Protein AF-A0A535APX1-F1 (afdb_monomer)

Solvent-accessible surface area (backbone atoms only — not comparable to full-atom values): 16770 Å² total; per-residue (Å²): 134,54,73,68,57,50,55,51,52,32,57,77,68,77,46,51,70,65,57,52,52,52,51,51,51,50,52,53,50,52,51,51,53,50,46,65,68,46,70,75,70,78,80,54,72,65,58,45,52,52,48,46,70,76,42,52,74,79,37,40,45,58,36,26,39,23,37,24,44,33,33,35,44,24,57,80,79,82,55,96,87,60,25,71,32,66,68,48,20,51,52,51,47,53,52,50,57,60,49,51,76,84,45,60,62,39,63,48,10,47,74,67,26,75,43,82,35,13,85,62,30,7,48,72,48,73,41,35,58,66,54,41,53,74,72,65,52,54,66,69,56,52,53,45,64,74,29,90,87,47,46,72,73,39,63,55,69,80,42,76,57,98,82,30,38,35,33,44,31,32,69,40,78,39,85,57,67,44,72,56,47,71,87,35,90,62,42,55,57,53,46,46,50,51,54,48,50,54,53,40,53,51,52,51,51,51,52,50,53,53,51,58,71,73,47,85,84,73,64,60,66,61,52,47,36,69,76,34,69,90,65,70,63,96,67,80,83,69,92,78,78,95,72,84,86,80,84,74,82,77,78,88,73,92,72,84,89,80,87,82,90,84,82,87,85,85,90,87,83,87,87,80,81,87,82,88,133

Foldseek 3Di:
DDPVVVVVVCVVVVHDPVRVVVVVVVVVVLVVVLCVVLVPDDDDPVNLVVVCVVPQVVQWPAFKFWKFKAKAACPCPPDPQHHVHPVSQVVLLQVLVVVVVPDDQLVSLLVHGPDPCNVVSRGPTMDHLVRCVVVPPDPVVSCVCQDPVQDAQDKDRWDDDPRMTMIMHTNDGDRHTDRQDCPHPCSSVVSRVVVSVVVSVVVSVVVVVVCVVPDDDDPVLVVCCVVCVVPVDPDPPDPDDPDDDDDDPDPPDPDDDDDDDDDDDDDDDDDDDDDDD

pLDDT: mean 82.58, std 19.09, range [31.88, 97.19]

Nearest PDB structures (foldseek):
  6vj4-assembly1_A-2  TM=4.452E-01  e=1.108E-08  Bacillus anthracis
  1m5y-assembly1_A  TM=5.417E-01  e=1.202E-07  Escherichia coli
  2pv2-assembly1_B  TM=7.155E-01  e=2.950E-06  Escherichia coli
  1m5y-assembly1_D-2  TM=5.440E-01  e=4.490E-07  Escherichia coli
  6vj6-assembly1_A  TM=3.820E-01  e=5.319E-08  Bacillus cereus ATCC 14579

Sequence (277 aa):
MTEEEFQKQLKQQNQTEQSFREDSRKLLAIQKLQNKYTASVNISDREVEEYYAANKQQFVIGRGVELADIVVDPHDNGLQDDAKSEAEAKIKIDNIYQSLKTGDFAEIARAKSEDQSNVRGGDIGFATEDALKQNGFPQSLIDQLFGPSMQVGSYTQPVQFSGRWYIFKLKRKQLEAENRTLESSGVRQEITEALRSQRQQLLNGVLLEISLYEAKIVNNLASNMLNNPNNLGLRPASPGGASSPLASPAASTSATEAPSKVPSPKTSATPATSPKK

Mean predicted aligned error: 14.97 Å

Structure (mmCIF, N/CA/C/O backbone):
data_AF-A0A535APX1-F1
#
_entry.id   AF-A0A535APX1-F1
#
loop_
_atom_site.group_PDB
_atom_site.id
_atom_site.type_symbol
_atom_site.label_atom_id
_atom_site.label_alt_id
_atom_site.label_comp_id
_atom_site.label_asym_id
_atom_site.label_entity_id
_atom_site.label_seq_id
_atom_site.pdbx_PDB_ins_code
_atom_site.Cartn_x
_atom_site.Cartn_y
_atom_site.Cartn_z
_atom_site.occupancy
_atom_site.B_iso_or_equiv
_atom_site.auth_seq_id
_atom_site.auth_comp_id
_atom_site.auth_asym_id
_atom_site.auth_atom_id
_atom_site.pdbx_PDB_model_num
ATOM 1 N N . MET A 1 1 ? 5.599 22.995 11.187 1.00 63.91 1 MET A N 1
ATOM 2 C CA . MET A 1 1 ? 4.566 24.009 10.928 1.00 63.91 1 MET A CA 1
ATOM 3 C C . MET A 1 1 ? 4.845 25.161 11.867 1.00 63.91 1 MET A C 1
ATOM 5 O O . MET A 1 1 ? 4.964 24.927 13.067 1.00 63.91 1 MET A O 1
ATOM 9 N N . THR A 1 2 ? 5.087 26.346 11.327 1.00 89.69 2 THR A N 1
ATOM 10 C CA . THR A 1 2 ? 5.310 27.557 12.127 1.00 89.69 2 THR A CA 1
ATOM 11 C C . THR A 1 2 ? 3.969 28.140 12.588 1.00 89.69 2 THR A C 1
ATOM 13 O O . THR A 1 2 ? 2.919 27.805 12.039 1.00 89.69 2 THR A O 1
ATOM 16 N N . GLU A 1 3 ? 3.985 29.015 13.596 1.00 84.19 3 GLU A N 1
ATOM 17 C CA . GLU A 1 3 ? 2.773 29.711 14.067 1.00 84.19 3 GLU A CA 1
ATOM 18 C C . GLU A 1 3 ? 2.108 30.512 12.932 1.00 84.19 3 GLU A C 1
ATOM 20 O O . GLU A 1 3 ? 0.889 30.524 12.788 1.00 84.19 3 GLU A O 1
ATOM 25 N N . GLU A 1 4 ? 2.909 31.123 12.058 1.00 85.31 4 GLU A N 1
ATOM 26 C CA . GLU A 1 4 ? 2.415 31.882 10.906 1.00 85.31 4 GLU A CA 1
ATOM 27 C C . GLU A 1 4 ? 1.718 30.988 9.868 1.00 85.31 4 GLU A C 1
ATOM 29 O O . GLU A 1 4 ? 0.655 31.343 9.353 1.00 85.31 4 GLU A O 1
ATOM 34 N N . GLU A 1 5 ? 2.276 29.807 9.587 1.00 86.50 5 GLU A N 1
ATOM 35 C CA . GLU A 1 5 ? 1.651 28.805 8.715 1.00 86.50 5 GLU A CA 1
ATOM 36 C C . GLU A 1 5 ? 0.335 28.288 9.310 1.00 86.50 5 GLU A C 1
ATOM 38 O O . GLU A 1 5 ? -0.658 28.159 8.593 1.00 86.50 5 GLU A O 1
ATOM 43 N N . PHE A 1 6 ? 0.302 28.059 10.625 1.00 87.19 6 PHE A N 1
ATOM 44 C CA . PHE A 1 6 ? -0.888 27.614 11.347 1.00 87.19 6 PHE A CA 1
ATOM 45 C C . PHE A 1 6 ? -2.025 28.648 11.277 1.00 87.19 6 PHE A C 1
ATOM 47 O O . PHE A 1 6 ? -3.147 28.319 10.888 1.00 87.19 6 PHE A O 1
ATOM 54 N N . GLN A 1 7 ? -1.732 29.922 11.551 1.00 84.69 7 GLN A N 1
ATOM 55 C CA . GLN A 1 7 ? -2.718 31.007 11.472 1.00 84.69 7 GLN A CA 1
ATOM 56 C C . GLN A 1 7 ? -3.215 31.240 10.035 1.00 84.69 7 GLN A C 1
ATOM 58 O O . GLN A 1 7 ? -4.394 31.538 9.813 1.00 84.69 7 GLN A O 1
ATOM 63 N N . LYS A 1 8 ? -2.342 31.076 9.032 1.00 88.31 8 LYS A N 1
ATOM 64 C CA . LYS A 1 8 ? -2.726 31.141 7.614 1.00 88.31 8 LYS A CA 1
ATOM 65 C C . LYS A 1 8 ? -3.694 30.011 7.242 1.00 88.31 8 LYS A C 1
ATOM 67 O O . LYS A 1 8 ? -4.686 30.277 6.563 1.00 88.31 8 LYS A O 1
ATOM 72 N N . GLN A 1 9 ? -3.449 28.791 7.722 1.00 87.62 9 GLN A N 1
ATOM 73 C CA . GLN A 1 9 ? -4.316 27.630 7.498 1.00 87.62 9 GLN A CA 1
ATOM 74 C C . GLN A 1 9 ? -5.704 27.822 8.134 1.00 87.62 9 GLN A C 1
ATOM 76 O O . GLN A 1 9 ? -6.718 27.575 7.482 1.00 87.62 9 GLN A O 1
ATOM 81 N N . LEU A 1 10 ? -5.765 28.325 9.375 1.00 88.62 10 LEU A N 1
ATOM 82 C CA . LEU A 1 10 ? -7.028 28.613 10.070 1.00 88.62 10 LEU A CA 1
ATOM 83 C C . LEU A 1 10 ? -7.885 29.636 9.310 1.00 88.62 10 LEU A C 1
ATOM 85 O O . LEU A 1 10 ? -9.087 29.429 9.128 1.00 88.62 10 LEU A O 1
ATOM 89 N N . LYS A 1 11 ? -7.261 30.704 8.790 1.00 87.62 11 LYS A N 1
ATOM 90 C CA . LYS A 1 11 ? -7.947 31.705 7.955 1.00 87.62 11 LYS A CA 1
ATOM 91 C C . LYS A 1 11 ? -8.492 31.110 6.658 1.00 87.62 11 LYS A C 1
ATOM 93 O O . LYS A 1 11 ? -9.614 31.432 6.284 1.00 87.62 11 LYS A O 1
ATOM 98 N N . GLN A 1 12 ? -7.738 30.231 5.991 1.00 90.06 12 GLN A N 1
ATOM 99 C CA . GLN A 1 12 ? -8.211 29.538 4.783 1.00 90.06 12 GLN A CA 1
ATOM 100 C C . GLN A 1 12 ? -9.435 28.652 5.055 1.00 90.06 12 GLN A C 1
ATOM 102 O O . GLN A 1 12 ? -10.295 28.515 4.190 1.00 90.06 12 GLN A O 1
ATOM 107 N N . GLN A 1 13 ? -9.536 28.087 6.260 1.00 87.62 13 GLN A N 1
ATOM 108 C CA . GLN A 1 13 ? -10.660 27.248 6.685 1.00 87.62 13 GLN A CA 1
ATOM 109 C C . GLN A 1 13 ? -11.807 28.041 7.335 1.00 87.62 13 GLN A C 1
ATOM 111 O O . GLN A 1 13 ? -12.774 27.441 7.794 1.00 87.62 13 GLN A O 1
ATOM 116 N N . ASN A 1 14 ? -11.731 29.381 7.364 1.00 90.62 14 ASN A N 1
ATOM 117 C CA . ASN A 1 14 ? -12.688 30.260 8.047 1.00 90.62 14 ASN A CA 1
ATOM 118 C C . ASN A 1 14 ? -12.921 29.883 9.527 1.00 90.62 14 ASN A C 1
ATOM 120 O O . ASN A 1 14 ? -14.016 30.077 10.057 1.00 90.62 14 ASN A O 1
ATOM 124 N N . GLN A 1 15 ? -11.899 29.347 10.203 1.00 90.50 15 GLN A N 1
ATOM 125 C CA . GLN A 1 15 ? -11.982 28.882 11.588 1.00 90.50 15 GLN A CA 1
ATOM 126 C C . GLN A 1 15 ? -11.182 29.805 12.515 1.00 90.50 15 GLN A C 1
ATOM 128 O O . GLN A 1 15 ? -10.099 30.277 12.171 1.00 90.50 15 GLN A O 1
ATOM 133 N N . THR A 1 16 ? -11.705 30.069 13.715 1.00 91.56 16 THR A N 1
ATOM 134 C CA . THR A 1 16 ? -10.955 30.787 14.755 1.00 91.56 16 THR A CA 1
ATOM 135 C C . THR A 1 16 ? -10.076 29.820 15.540 1.00 91.56 16 THR A C 1
ATOM 137 O O . THR A 1 16 ? -10.424 28.652 15.717 1.00 91.56 16 THR A O 1
ATOM 140 N N . GLU A 1 17 ? -8.962 30.310 16.087 1.00 89.81 17 GLU A N 1
ATOM 141 C CA . GLU A 1 17 ? -8.096 29.500 16.953 1.00 89.81 17 GLU A CA 1
ATOM 142 C C . GLU A 1 17 ? -8.863 28.932 18.159 1.00 89.81 17 GLU A C 1
ATOM 144 O O . GLU A 1 17 ? -8.671 27.779 18.542 1.00 89.81 17 GLU A O 1
ATOM 149 N N . GLN A 1 18 ? -9.783 29.713 18.732 1.00 90.62 18 GLN A N 1
ATOM 150 C CA . GLN A 1 18 ? -10.627 29.254 19.831 1.00 90.62 18 GLN A CA 1
ATOM 151 C C . GLN A 1 18 ? -11.521 28.078 19.411 1.00 90.62 18 GLN A C 1
ATOM 153 O O . GLN A 1 18 ? -11.518 27.057 20.098 1.00 90.62 18 GLN A O 1
ATOM 158 N N . SER A 1 19 ? -12.234 28.187 18.281 1.00 88.44 19 SER A N 1
ATOM 159 C CA . SER A 1 19 ? -13.058 27.087 17.757 1.00 88.44 19 SER A CA 1
ATOM 160 C C . SER A 1 19 ? -12.203 25.852 17.497 1.00 88.44 19 SER A C 1
ATOM 162 O O . SER A 1 19 ? -12.564 24.759 17.918 1.00 88.44 19 SER A O 1
ATOM 164 N N . PHE A 1 20 ? -11.028 26.027 16.889 1.00 90.81 20 PHE A N 1
ATOM 165 C CA . PHE A 1 20 ? -10.095 24.932 16.637 1.00 90.81 20 PHE A CA 1
ATOM 166 C C . PHE A 1 20 ? -9.641 24.235 17.925 1.00 90.81 20 PHE A C 1
ATOM 168 O O . PHE A 1 20 ? -9.626 23.004 18.000 1.00 90.81 20 PHE A O 1
ATOM 175 N N . ARG A 1 21 ? -9.299 24.999 18.972 1.00 91.69 21 ARG A N 1
ATOM 176 C CA . ARG A 1 21 ? -8.922 24.450 20.284 1.00 91.69 21 ARG A CA 1
ATOM 177 C C . ARG A 1 21 ? -10.081 23.704 20.941 1.00 91.69 21 ARG A C 1
ATOM 179 O O . ARG A 1 21 ? -9.859 22.663 21.560 1.00 91.69 21 ARG A O 1
ATOM 186 N N . GLU A 1 22 ? -11.299 24.224 20.836 1.00 94.06 22 GLU A N 1
ATOM 187 C CA . GLU A 1 22 ? -12.497 23.569 21.365 1.00 94.06 22 GLU A CA 1
ATOM 188 C C . GLU A 1 22 ? -12.799 22.258 20.634 1.00 94.06 22 GLU A C 1
ATOM 190 O O . GLU A 1 22 ? -13.029 21.239 21.289 1.00 94.06 22 GLU A O 1
ATOM 195 N N . ASP A 1 23 ? -12.724 22.248 19.305 1.00 91.69 23 ASP A N 1
ATOM 196 C CA . ASP A 1 23 ? -12.938 21.049 18.493 1.00 91.69 23 ASP A CA 1
ATOM 197 C C . ASP A 1 23 ? -11.841 20.008 18.739 1.00 91.69 23 ASP A C 1
ATOM 199 O O . ASP A 1 23 ? -12.139 18.839 18.984 1.00 91.69 23 ASP A O 1
ATOM 203 N N . SER A 1 24 ? -10.581 20.440 18.830 1.00 93.50 24 SER A N 1
ATOM 204 C CA . SER A 1 24 ? -9.455 19.580 19.217 1.00 93.50 24 SER A CA 1
ATOM 205 C C . SER A 1 24 ? -9.658 18.966 20.602 1.00 93.50 24 SER A C 1
ATOM 207 O O . SER A 1 24 ? -9.431 17.772 20.800 1.00 93.50 24 SER A O 1
ATOM 209 N N . ARG A 1 25 ? -10.135 19.752 21.579 1.00 96.31 25 ARG A N 1
ATOM 210 C CA . ARG A 1 25 ? -10.442 19.251 22.926 1.00 96.31 25 ARG A CA 1
ATOM 211 C C . ARG A 1 25 ? -11.536 18.183 22.882 1.00 96.31 25 ARG A C 1
ATOM 213 O O . ARG A 1 25 ? -11.389 17.162 23.552 1.00 96.31 25 ARG A O 1
ATOM 220 N N . LYS A 1 26 ? -12.606 18.398 22.108 1.00 94.38 26 LYS A N 1
ATOM 221 C CA . LYS A 1 26 ? -13.691 17.416 21.935 1.00 94.38 26 LYS A CA 1
ATOM 222 C C . LYS A 1 26 ? -13.176 16.134 21.286 1.00 94.38 26 LYS A C 1
ATOM 224 O O . LYS A 1 26 ? -13.435 15.059 21.817 1.00 94.38 26 LYS A O 1
ATOM 229 N N . LEU A 1 27 ? -12.403 16.241 20.205 1.00 93.94 27 LEU A N 1
ATOM 230 C CA . LEU A 1 27 ? -11.812 15.090 19.516 1.00 93.94 27 LEU A CA 1
ATOM 231 C C . LEU A 1 27 ? -10.930 14.262 20.455 1.00 93.94 27 LEU A C 1
ATOM 233 O O . LEU A 1 27 ? -11.104 13.050 20.548 1.00 93.94 27 LEU A O 1
ATOM 237 N N . LEU A 1 28 ? -10.053 14.910 21.227 1.00 96.06 28 LEU A N 1
ATOM 238 C CA . LEU A 1 28 ? -9.211 14.225 22.211 1.00 96.06 28 LEU A CA 1
ATOM 239 C C . LEU A 1 28 ? -10.028 13.584 23.339 1.00 96.06 28 LEU A C 1
ATOM 241 O O . LEU A 1 28 ? -9.669 12.510 23.820 1.00 96.06 28 LEU A O 1
ATOM 245 N N . ALA A 1 29 ? -11.118 14.218 23.781 1.00 94.50 29 ALA A N 1
ATOM 246 C CA . ALA A 1 29 ? -12.008 13.645 24.788 1.00 94.50 29 ALA A CA 1
ATOM 247 C C . ALA A 1 29 ? -12.732 12.396 24.259 1.00 94.50 29 ALA A C 1
ATOM 249 O O . ALA A 1 29 ? -12.756 11.377 24.950 1.00 94.50 29 ALA A O 1
ATOM 250 N N . ILE A 1 30 ? -13.248 12.448 23.026 1.00 92.56 30 ILE A N 1
ATOM 251 C CA . ILE A 1 30 ? -13.869 11.305 22.341 1.00 92.56 30 ILE A CA 1
ATOM 252 C C . ILE A 1 30 ? -12.849 10.178 22.177 1.00 92.56 30 ILE A C 1
ATOM 254 O O . ILE A 1 30 ? -13.127 9.047 22.563 1.00 92.56 30 ILE A O 1
ATOM 258 N N . GLN A 1 31 ? -11.646 10.486 21.692 1.00 93.06 31 GLN A N 1
ATOM 259 C CA . GLN A 1 31 ? -10.578 9.502 21.527 1.00 93.06 31 GLN A CA 1
ATOM 260 C C . GLN A 1 31 ? -10.205 8.849 22.864 1.00 93.06 31 GLN A C 1
ATOM 262 O O . GLN A 1 31 ? -10.091 7.629 22.946 1.00 93.06 31 GLN A O 1
ATOM 267 N N . LYS A 1 32 ? -10.056 9.633 23.941 1.00 94.38 32 LYS A N 1
ATOM 268 C CA . LYS A 1 32 ? -9.797 9.091 25.285 1.00 94.38 32 LYS A CA 1
ATOM 269 C C . LYS A 1 32 ? -10.931 8.191 25.770 1.00 94.38 32 LYS A C 1
ATOM 271 O O . LYS A 1 32 ? -10.656 7.165 26.388 1.00 94.38 32 LYS A O 1
ATOM 276 N N . LEU A 1 33 ? -12.182 8.561 25.500 1.00 92.19 33 LEU A N 1
ATOM 277 C CA . LEU A 1 33 ? -13.347 7.759 25.863 1.00 92.19 33 LEU A CA 1
ATOM 278 C C . LEU A 1 33 ? -13.378 6.437 25.089 1.00 92.19 33 LEU A C 1
ATOM 280 O O . LEU A 1 33 ? -13.538 5.389 25.703 1.00 92.19 33 LEU A O 1
ATOM 284 N N . GLN A 1 34 ? -13.165 6.470 23.774 1.00 91.62 34 GLN A N 1
ATOM 285 C CA . GLN A 1 34 ? -13.064 5.268 22.942 1.00 91.62 34 GLN A CA 1
ATOM 286 C C . GLN A 1 34 ? -11.931 4.364 23.436 1.00 91.62 34 GLN A C 1
ATOM 288 O O . GLN A 1 34 ? -12.166 3.197 23.741 1.00 91.62 34 GLN A O 1
ATOM 293 N N . ASN A 1 35 ? -10.735 4.927 23.644 1.00 92.06 35 ASN A N 1
ATOM 294 C CA . ASN A 1 35 ? -9.573 4.209 24.172 1.00 92.06 35 ASN A CA 1
ATOM 295 C C . ASN A 1 35 ? -9.848 3.551 25.528 1.00 92.06 35 ASN A C 1
ATOM 297 O O . ASN A 1 35 ? -9.381 2.444 25.778 1.00 92.06 35 ASN A O 1
ATOM 301 N N . LYS A 1 36 ? -10.627 4.196 26.406 1.00 92.38 36 LYS A N 1
ATOM 302 C CA . LYS A 1 36 ? -11.013 3.623 27.703 1.00 92.38 36 LYS A CA 1
ATOM 303 C C . LYS A 1 36 ? -11.764 2.297 27.544 1.00 92.38 36 LYS A C 1
ATOM 305 O O . LYS A 1 36 ? -11.537 1.389 28.337 1.00 92.38 36 LYS A O 1
ATOM 310 N N . TYR A 1 37 ? -12.644 2.185 26.549 1.00 87.44 37 TYR A N 1
ATOM 311 C CA . TYR A 1 37 ? -13.429 0.969 26.310 1.00 87.44 37 TYR A CA 1
ATOM 312 C C . TYR A 1 37 ? -12.711 -0.048 25.420 1.00 87.44 37 TYR A C 1
ATOM 314 O O . TYR A 1 37 ? -12.958 -1.243 25.542 1.00 87.44 37 TYR A O 1
ATOM 322 N N . THR A 1 38 ? -11.807 0.397 24.548 1.00 89.56 38 THR A N 1
ATOM 323 C CA . THR A 1 38 ? -11.061 -0.492 23.649 1.00 89.56 38 THR A CA 1
ATOM 324 C C . THR A 1 38 ? -9.769 -1.042 24.250 1.00 89.56 38 THR A C 1
ATOM 326 O O . THR A 1 38 ? -9.266 -2.055 23.765 1.00 89.56 38 THR A O 1
ATOM 329 N N . ALA A 1 39 ? -9.236 -0.435 25.316 1.00 88.56 39 ALA A N 1
ATOM 330 C CA . ALA A 1 39 ? -7.998 -0.875 25.968 1.00 88.56 39 ALA A CA 1
ATOM 331 C C . ALA A 1 39 ? -8.085 -2.280 26.588 1.00 88.56 39 ALA A C 1
ATOM 333 O O . ALA A 1 39 ? -7.065 -2.944 26.735 1.00 88.56 39 ALA A O 1
ATOM 334 N N . SER A 1 40 ? -9.285 -2.746 26.944 1.00 84.06 40 SER A N 1
ATOM 335 C CA . SER A 1 40 ? -9.515 -4.081 27.512 1.00 84.06 40 SER A CA 1
ATOM 336 C C . SER A 1 40 ? -9.754 -5.168 26.458 1.00 84.06 40 SER A C 1
ATOM 338 O O . SER A 1 40 ? -10.033 -6.315 26.813 1.00 84.06 40 SER A O 1
ATOM 340 N N . VAL A 1 41 ? -9.660 -4.834 25.165 1.00 89.75 41 VAL A N 1
ATOM 341 C CA . VAL A 1 41 ? -9.831 -5.806 24.084 1.00 89.75 41 VAL A CA 1
ATOM 342 C C . VAL A 1 41 ? -8.649 -6.772 24.066 1.00 89.75 41 VAL A C 1
ATOM 344 O O . VAL A 1 41 ? -7.569 -6.466 23.559 1.00 89.75 41 VAL A O 1
ATOM 347 N N . ASN A 1 42 ? -8.900 -7.973 24.576 1.00 90.94 42 ASN A N 1
ATOM 348 C CA . ASN A 1 42 ? -8.004 -9.114 24.474 1.00 90.94 42 ASN A CA 1
ATOM 349 C C . ASN A 1 42 ? -8.505 -10.050 23.372 1.00 90.94 42 ASN A C 1
ATOM 351 O O . ASN A 1 42 ? -9.713 -10.263 23.245 1.00 90.94 42 ASN A O 1
ATOM 355 N N . ILE A 1 43 ? -7.576 -10.578 22.578 1.00 95.31 43 ILE A N 1
ATOM 356 C CA . ILE A 1 43 ? -7.831 -11.609 21.571 1.00 95.31 43 ILE A CA 1
ATOM 357 C C . ILE A 1 43 ? -7.109 -12.864 22.046 1.00 95.31 43 ILE A C 1
ATOM 359 O O . ILE A 1 43 ? -5.927 -12.799 22.382 1.00 95.31 43 ILE A O 1
ATOM 363 N N . SER A 1 44 ? -7.828 -13.976 22.131 1.00 95.75 44 SER A N 1
ATOM 364 C CA . SER A 1 44 ? -7.262 -15.265 22.523 1.00 95.75 44 SER A CA 1
ATOM 365 C C . SER A 1 44 ? -6.635 -15.994 21.334 1.00 95.75 44 SER A C 1
ATOM 367 O O . SER A 1 44 ? -7.069 -15.831 20.194 1.00 95.75 44 SER A O 1
ATOM 369 N N . ASP A 1 45 ? -5.663 -16.869 21.604 1.00 94.31 45 ASP A N 1
ATOM 370 C CA . ASP A 1 45 ? -5.048 -17.710 20.564 1.00 94.31 45 ASP A CA 1
ATOM 371 C C . ASP A 1 45 ? -6.078 -18.591 19.847 1.00 94.31 45 ASP A C 1
ATOM 373 O O . ASP A 1 45 ? -6.000 -18.796 18.638 1.00 94.31 45 ASP A O 1
ATOM 377 N N . ARG A 1 46 ? -7.097 -19.050 20.581 1.00 96.38 46 ARG A N 1
ATOM 378 C CA . ARG A 1 46 ? -8.199 -19.832 20.022 1.00 96.38 46 ARG A CA 1
ATOM 379 C C . ARG A 1 46 ? -8.992 -19.049 18.974 1.00 96.38 46 ARG A C 1
ATOM 381 O O . ARG A 1 46 ? -9.303 -19.599 17.925 1.00 96.38 46 ARG A O 1
ATOM 388 N N . GLU A 1 47 ? -9.312 -17.782 19.239 1.00 95.88 47 GLU A N 1
ATOM 389 C CA . GLU A 1 47 ? -10.014 -16.928 18.266 1.00 95.88 47 GLU A CA 1
ATOM 390 C C . GLU A 1 47 ? -9.174 -16.734 16.995 1.00 95.88 47 GLU A C 1
ATOM 392 O O . GLU A 1 47 ? -9.708 -16.742 15.887 1.00 95.88 47 GLU A O 1
ATOM 397 N N . VAL A 1 48 ? -7.854 -16.601 17.146 1.00 96.25 48 VAL A N 1
ATOM 398 C CA . VAL A 1 48 ? -6.918 -16.478 16.022 1.00 96.25 48 VAL A CA 1
ATOM 399 C C . VAL A 1 48 ? -6.905 -17.757 15.173 1.00 96.25 48 VAL A C 1
ATOM 401 O O . VAL A 1 48 ? -6.976 -17.686 13.945 1.00 96.25 48 VAL A O 1
ATOM 404 N N . GLU A 1 49 ? -6.858 -18.926 15.814 1.00 95.88 49 GLU A N 1
ATOM 405 C CA . GLU A 1 49 ? -6.906 -20.232 15.146 1.00 95.88 49 GLU A CA 1
ATOM 406 C C . GLU A 1 49 ? -8.232 -20.467 14.413 1.00 95.88 49 GLU A C 1
ATOM 408 O O . GLU A 1 49 ? -8.230 -20.882 13.252 1.00 95.88 49 GLU A O 1
ATOM 413 N N . GLU A 1 50 ? -9.360 -20.161 15.059 1.00 96.25 50 GLU A N 1
ATOM 414 C CA . GLU A 1 50 ? -10.696 -20.265 14.465 1.00 96.25 50 GLU A CA 1
ATOM 415 C C . GLU A 1 50 ? -10.844 -19.319 13.263 1.00 96.25 50 GLU A C 1
ATOM 417 O O . GLU A 1 50 ? -11.330 -19.735 12.206 1.00 96.25 50 GLU A O 1
ATOM 422 N N . TYR A 1 51 ? -10.353 -18.079 13.376 1.00 95.75 51 TYR A N 1
ATOM 423 C CA . TYR A 1 51 ? -10.350 -17.123 12.270 1.00 95.75 51 TYR A CA 1
ATOM 424 C C . TYR A 1 51 ? -9.522 -17.631 11.087 1.00 95.75 51 TYR A C 1
ATOM 426 O O . TYR A 1 51 ? -10.004 -17.624 9.953 1.00 95.75 51 TYR A O 1
ATOM 434 N N . TYR A 1 52 ? -8.299 -18.111 11.331 1.00 94.56 52 TYR A N 1
ATOM 435 C CA . TYR A 1 52 ? -7.456 -18.676 10.278 1.00 94.56 52 TYR A CA 1
ATOM 436 C C . TYR A 1 52 ? -8.128 -19.879 9.606 1.00 94.56 52 TYR A C 1
ATOM 438 O O . TYR A 1 52 ? -8.177 -19.966 8.378 1.00 94.56 52 TYR A O 1
ATOM 446 N N . ALA A 1 53 ? -8.688 -20.796 10.400 1.00 94.38 53 ALA A N 1
ATOM 447 C CA . ALA A 1 53 ? -9.341 -21.998 9.897 1.00 94.38 53 ALA A CA 1
ATOM 448 C C . ALA A 1 53 ? -10.560 -21.683 9.016 1.00 94.38 53 ALA A C 1
ATOM 450 O O . ALA A 1 53 ? -10.746 -22.345 7.992 1.00 94.38 53 ALA A O 1
ATOM 451 N N . ALA A 1 54 ? -11.347 -20.669 9.385 1.00 95.56 54 ALA A N 1
ATOM 452 C CA . ALA A 1 54 ? -12.503 -20.212 8.619 1.00 95.56 54 ALA A CA 1
ATOM 453 C C . ALA A 1 54 ? -12.121 -19.426 7.350 1.00 95.56 54 ALA A C 1
ATOM 455 O O . ALA A 1 54 ? -12.881 -19.425 6.385 1.00 95.56 54 ALA A O 1
ATOM 456 N N . ASN A 1 55 ? -10.941 -18.795 7.322 1.00 93.44 55 ASN A N 1
ATOM 457 C CA . ASN A 1 55 ? -10.537 -17.855 6.271 1.00 93.44 55 ASN A CA 1
ATOM 458 C C . ASN A 1 55 ? -9.263 -18.272 5.516 1.00 93.44 55 ASN A C 1
ATOM 460 O O . ASN A 1 55 ? -8.575 -17.423 4.957 1.00 93.44 55 ASN A O 1
ATOM 464 N N . LYS A 1 56 ? -8.941 -19.572 5.444 1.00 88.69 56 LYS A N 1
ATOM 465 C CA . LYS A 1 56 ? -7.688 -20.079 4.835 1.00 88.69 56 LYS A CA 1
ATOM 466 C C . LYS A 1 56 ? -7.376 -19.507 3.451 1.00 88.69 56 LYS A C 1
ATOM 468 O O . LYS A 1 56 ? -6.216 -19.265 3.147 1.00 88.69 56 LYS A O 1
ATOM 473 N N . GLN A 1 57 ? -8.402 -19.276 2.631 1.00 86.12 57 GLN A N 1
ATOM 474 C CA . GLN A 1 57 ? -8.248 -18.725 1.281 1.00 86.12 57 GLN A CA 1
ATOM 475 C C . GLN A 1 57 ? -7.657 -17.306 1.274 1.00 86.12 57 GLN A C 1
ATOM 477 O O . GLN A 1 57 ? -6.938 -16.963 0.344 1.00 86.12 57 GLN A O 1
ATOM 482 N N . GLN A 1 58 ? -7.898 -16.504 2.318 1.00 85.81 58 GLN A N 1
ATOM 483 C CA . GLN A 1 58 ? -7.330 -15.155 2.454 1.00 85.81 58 GLN A CA 1
ATOM 484 C C . GLN A 1 58 ? -5.821 -15.182 2.729 1.00 85.81 58 GLN A C 1
ATOM 486 O O . GLN A 1 58 ? -5.125 -14.208 2.464 1.00 85.81 58 GLN A O 1
ATOM 491 N N . PHE A 1 59 ? -5.307 -16.306 3.233 1.00 87.12 59 PHE A N 1
ATOM 492 C CA . PHE A 1 59 ? -3.891 -16.496 3.548 1.00 87.12 59 PHE A CA 1
ATOM 493 C C . PHE A 1 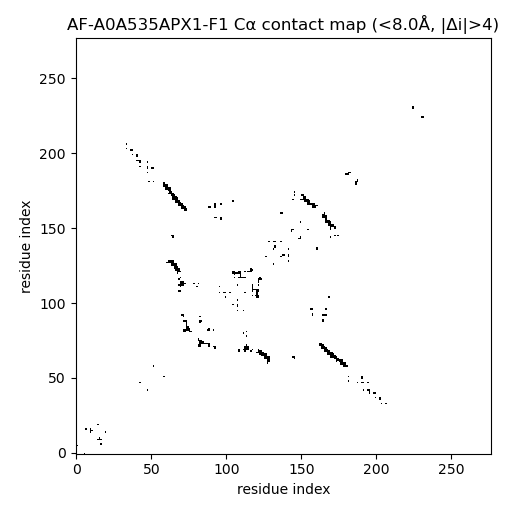59 ? -3.122 -17.199 2.428 1.00 87.12 59 PHE A C 1
ATOM 495 O O . PHE A 1 59 ? -1.967 -17.582 2.607 1.00 87.12 59 PHE A O 1
ATOM 502 N N . VAL A 1 60 ? -3.744 -17.364 1.262 1.00 85.19 60 VAL A N 1
ATOM 503 C CA . VAL A 1 60 ? -3.075 -17.861 0.065 1.00 85.19 60 VAL A CA 1
ATOM 504 C C . VAL A 1 60 ? -2.484 -16.669 -0.672 1.00 85.19 60 VAL A C 1
ATOM 506 O O . VAL A 1 60 ? -3.211 -15.851 -1.235 1.00 85.19 60 VAL A O 1
ATOM 509 N N . ILE A 1 61 ? -1.155 -16.567 -0.695 1.00 80.06 61 ILE A N 1
ATOM 510 C CA . ILE A 1 61 ? -0.490 -15.639 -1.607 1.00 80.06 61 ILE A CA 1
ATOM 511 C C . ILE A 1 61 ? -0.610 -16.258 -2.995 1.00 80.06 61 ILE A C 1
ATOM 513 O O . ILE A 1 61 ? 0.061 -17.242 -3.307 1.00 80.06 61 ILE A O 1
ATOM 517 N N . GLY A 1 62 ? -1.506 -15.705 -3.809 1.00 83.12 62 GLY A N 1
ATOM 518 C CA . GLY A 1 62 ? -1.680 -16.131 -5.191 1.00 83.12 62 GLY A CA 1
ATOM 519 C C . GLY A 1 62 ? -0.412 -15.935 -6.024 1.00 83.12 62 GLY A C 1
ATOM 520 O O . GLY A 1 62 ? 0.509 -15.209 -5.645 1.00 83.12 62 GLY A O 1
ATOM 521 N N . ARG A 1 63 ? -0.391 -16.560 -7.204 1.00 89.81 63 ARG A N 1
ATOM 522 C CA . ARG A 1 63 ? 0.630 -16.311 -8.227 1.00 89.81 63 ARG A CA 1
ATOM 523 C C . ARG A 1 63 ? 0.768 -14.803 -8.460 1.00 89.81 63 ARG A C 1
ATOM 525 O O . ARG A 1 63 ? -0.224 -14.111 -8.701 1.00 89.81 63 ARG A O 1
ATOM 532 N N . GLY A 1 64 ? 1.990 -14.293 -8.381 1.00 92.50 64 GLY A N 1
ATOM 533 C CA . GLY A 1 64 ? 2.248 -12.858 -8.414 1.00 92.50 64 GLY A CA 1
ATOM 534 C C . GLY A 1 64 ? 3.715 -12.499 -8.594 1.00 92.50 64 GLY A C 1
ATOM 535 O O . GLY A 1 64 ? 4.600 -13.358 -8.659 1.00 92.50 64 GLY A O 1
ATOM 536 N N . VAL A 1 65 ? 3.970 -11.203 -8.696 1.00 94.31 65 VAL A N 1
ATOM 537 C CA . VAL A 1 65 ? 5.301 -10.630 -8.892 1.00 94.31 65 VAL A CA 1
ATOM 538 C C . VAL A 1 65 ? 5.471 -9.402 -8.013 1.00 94.31 65 VAL A C 1
ATOM 540 O O . VAL A 1 65 ? 4.536 -8.637 -7.809 1.00 94.31 65 VAL A O 1
ATOM 543 N N . GLU A 1 66 ? 6.678 -9.214 -7.493 1.00 95.19 66 GLU A N 1
ATOM 544 C CA . GLU A 1 66 ? 7.093 -7.958 -6.876 1.00 95.19 66 GLU A CA 1
ATOM 545 C C . GLU A 1 66 ? 7.865 -7.151 -7.909 1.00 95.19 66 GLU A C 1
ATOM 547 O O . GLU A 1 66 ? 8.816 -7.665 -8.512 1.00 95.19 66 GLU A O 1
ATOM 552 N N . LEU A 1 67 ? 7.443 -5.912 -8.129 1.00 96.19 67 LEU A N 1
ATOM 553 C CA . LEU A 1 67 ? 7.932 -5.078 -9.216 1.00 96.19 67 LEU A CA 1
ATOM 554 C C . LEU A 1 67 ? 8.476 -3.752 -8.691 1.00 96.19 67 LEU A C 1
ATOM 556 O O . LEU A 1 67 ? 8.044 -3.234 -7.663 1.00 96.19 67 LEU A O 1
ATOM 560 N N . ALA A 1 68 ? 9.410 -3.192 -9.447 1.00 97.19 68 ALA A N 1
ATOM 561 C CA . ALA A 1 68 ? 9.708 -1.771 -9.412 1.00 97.19 68 ALA A CA 1
ATOM 562 C C . ALA A 1 68 ? 9.479 -1.171 -10.799 1.00 97.19 68 ALA A C 1
ATOM 564 O O . ALA A 1 68 ? 9.654 -1.873 -11.796 1.00 97.19 68 ALA A O 1
ATOM 565 N N . ASP A 1 69 ? 9.112 0.100 -10.878 1.00 96.62 69 ASP A N 1
ATOM 566 C CA . ASP A 1 69 ? 8.835 0.797 -12.122 1.00 96.62 69 ASP A CA 1
ATOM 567 C C . ASP A 1 69 ? 9.667 2.071 -12.306 1.00 96.62 69 ASP A C 1
ATOM 569 O O . ASP A 1 69 ? 10.189 2.686 -11.374 1.00 96.62 69 ASP A O 1
ATOM 573 N N . ILE A 1 70 ? 9.831 2.433 -13.573 1.00 96.81 70 ILE A N 1
ATOM 574 C CA . ILE A 1 70 ? 10.231 3.766 -13.999 1.00 96.81 70 ILE A CA 1
ATOM 575 C C . ILE A 1 70 ? 9.183 4.222 -14.992 1.00 96.81 70 ILE A C 1
ATOM 577 O O . ILE A 1 70 ? 8.926 3.520 -15.974 1.00 96.81 70 ILE A O 1
ATOM 581 N N . VAL A 1 71 ? 8.601 5.385 -14.727 1.00 95.62 71 VAL A N 1
ATOM 582 C CA . VAL A 1 71 ? 7.502 5.922 -15.520 1.00 95.62 71 VAL A CA 1
ATOM 583 C C . VAL A 1 71 ? 7.897 7.259 -16.119 1.00 95.62 71 VAL A C 1
ATOM 585 O O . VAL A 1 71 ? 8.530 8.077 -15.452 1.00 95.62 71 VAL A O 1
ATOM 588 N N . VAL A 1 72 ? 7.510 7.464 -17.373 1.00 95.31 72 VAL A N 1
ATOM 589 C CA . VAL A 1 72 ? 7.579 8.750 -18.068 1.00 95.31 72 VAL A CA 1
ATOM 590 C C . VAL A 1 72 ? 6.194 9.054 -18.631 1.00 95.31 72 VAL A C 1
ATOM 592 O O . VAL A 1 72 ? 5.613 8.248 -19.364 1.00 95.31 72 VAL A O 1
ATOM 595 N N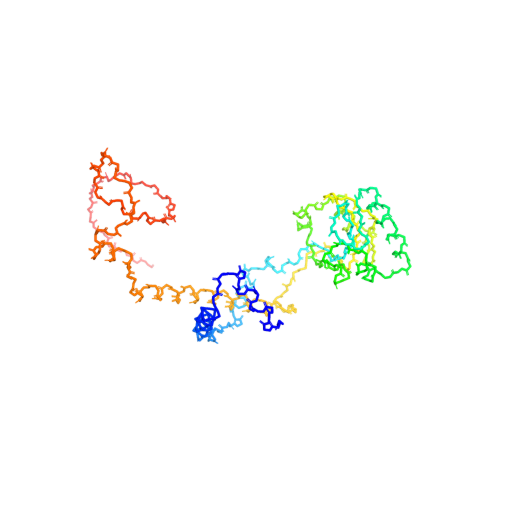 . ASP A 1 73 ? 5.655 10.201 -18.253 1.00 92.44 73 ASP A N 1
ATOM 596 C CA . ASP A 1 73 ? 4.382 10.747 -18.684 1.00 92.44 73 ASP A CA 1
ATOM 597 C C . ASP A 1 73 ? 4.606 11.698 -19.871 1.00 92.44 73 ASP A C 1
ATOM 599 O O . ASP A 1 73 ? 5.549 12.479 -19.860 1.00 92.44 73 ASP A O 1
ATOM 603 N N . PRO A 1 74 ? 3.798 11.637 -20.939 1.00 89.25 74 PRO A N 1
ATOM 604 C CA . PRO A 1 74 ? 3.893 12.606 -22.027 1.00 89.25 74 PRO A CA 1
ATOM 605 C C . PRO A 1 74 ? 3.228 13.960 -21.730 1.00 89.25 74 PRO A C 1
ATOM 607 O O . PRO A 1 74 ? 3.275 14.838 -22.595 1.00 89.25 74 PRO A O 1
ATOM 610 N N . HIS A 1 75 ? 2.557 14.123 -20.586 1.00 88.50 75 HIS A N 1
ATOM 611 C CA . HIS A 1 75 ? 1.914 15.377 -20.192 1.00 88.50 75 HIS A CA 1
ATOM 612 C C . HIS A 1 75 ? 2.821 16.227 -19.304 1.00 88.50 75 HIS A C 1
ATOM 614 O O . HIS A 1 75 ? 3.477 15.695 -18.418 1.00 88.50 75 HIS A O 1
ATOM 620 N N . ASP A 1 76 ? 2.725 17.555 -19.461 1.00 83.94 76 ASP A N 1
ATOM 621 C CA . ASP A 1 76 ? 3.433 18.503 -18.595 1.00 83.94 76 ASP A CA 1
ATOM 622 C C . ASP A 1 76 ? 2.911 18.417 -17.144 1.00 83.94 76 ASP A C 1
ATOM 624 O O . ASP A 1 76 ? 1.836 18.927 -16.811 1.00 83.94 76 ASP A O 1
ATOM 628 N N . ASN A 1 77 ? 3.667 17.736 -16.290 1.00 79.81 77 ASN A N 1
ATOM 629 C CA . ASN A 1 77 ? 3.438 17.549 -14.862 1.00 79.81 77 ASN A CA 1
ATOM 630 C C . ASN A 1 77 ? 4.187 18.593 -14.006 1.00 79.81 77 ASN A C 1
ATOM 632 O O . ASN A 1 77 ? 4.089 18.570 -12.775 1.00 79.81 77 ASN A O 1
ATOM 636 N N . GLY A 1 78 ? 4.908 19.527 -14.638 1.00 78.81 78 GLY A N 1
ATOM 637 C CA . GLY A 1 78 ? 5.650 20.591 -13.965 1.00 78.81 78 GLY A CA 1
ATOM 638 C C . GLY A 1 78 ? 6.961 20.150 -13.304 1.00 78.81 78 GLY A C 1
ATOM 639 O O . GLY A 1 78 ? 7.500 20.899 -12.483 1.00 78.81 78 GLY A O 1
ATOM 640 N N . LEU A 1 79 ? 7.488 18.962 -13.625 1.00 78.38 79 LEU A N 1
ATOM 641 C CA . LEU A 1 79 ? 8.806 18.507 -13.172 1.00 78.38 79 LEU A CA 1
ATOM 642 C C . LEU A 1 79 ? 9.943 19.134 -14.005 1.00 78.38 79 LEU A C 1
ATOM 644 O O . LEU A 1 79 ? 9.768 19.587 -15.133 1.00 78.38 79 LEU A O 1
ATOM 648 N N . GLN A 1 80 ? 11.150 19.184 -13.430 1.00 71.75 80 GLN A N 1
ATOM 649 C CA . GLN A 1 80 ? 12.301 19.864 -14.046 1.00 71.75 80 GLN A CA 1
ATOM 650 C C . GLN A 1 80 ? 12.808 19.188 -15.335 1.00 71.75 80 GLN A C 1
ATOM 652 O O . GLN A 1 80 ? 13.314 19.882 -16.212 1.00 71.75 80 GLN A O 1
ATOM 657 N N . ASP A 1 81 ? 12.683 17.864 -15.444 1.00 74.81 81 ASP A N 1
ATOM 658 C CA . ASP A 1 81 ? 13.146 17.061 -16.591 1.00 74.81 81 ASP A CA 1
ATOM 659 C C . ASP A 1 81 ? 11.966 16.444 -17.356 1.00 74.81 81 ASP A C 1
ATOM 661 O O . ASP A 1 81 ? 12.072 15.359 -17.909 1.00 74.81 81 ASP A O 1
ATOM 665 N N . ASP A 1 82 ? 10.800 17.073 -17.298 1.00 82.56 82 ASP A N 1
ATOM 666 C CA . ASP A 1 82 ? 9.550 16.475 -17.746 1.00 82.56 82 ASP A CA 1
ATOM 667 C C . ASP A 1 82 ? 9.435 16.314 -19.268 1.00 82.56 82 ASP A C 1
ATOM 669 O O . ASP A 1 82 ? 9.906 17.164 -20.032 1.00 82.56 82 ASP A O 1
ATOM 673 N N . ALA A 1 83 ? 8.781 15.240 -19.709 1.00 84.19 83 ALA A N 1
ATOM 674 C CA . ALA A 1 83 ? 8.441 15.062 -21.113 1.00 84.19 83 ALA A CA 1
ATOM 675 C C . ALA A 1 83 ? 7.117 15.770 -21.436 1.00 84.19 83 ALA A C 1
ATOM 677 O O . ALA A 1 83 ? 6.116 15.605 -20.752 1.00 84.19 83 ALA A O 1
ATOM 678 N N . LYS A 1 84 ? 7.089 16.551 -22.522 1.00 86.88 84 LYS A N 1
ATOM 679 C CA . LYS A 1 84 ? 5.935 17.408 -22.862 1.00 86.88 84 LYS A CA 1
ATOM 680 C C . LYS A 1 84 ? 5.174 16.945 -24.097 1.00 86.88 84 LYS A C 1
ATOM 682 O O . LYS A 1 84 ? 4.284 17.637 -24.594 1.00 86.88 84 LYS A O 1
ATOM 687 N N . SER A 1 85 ? 5.565 15.799 -24.642 1.00 89.81 85 SER A N 1
ATOM 688 C CA . SER A 1 85 ? 4.895 15.145 -25.758 1.00 89.81 85 SER A CA 1
ATOM 689 C C . SER A 1 85 ? 5.188 13.648 -25.773 1.00 89.81 85 SER A C 1
ATOM 691 O O . SER A 1 85 ? 6.169 13.181 -25.193 1.00 89.81 85 SER A O 1
ATOM 693 N N . GLU A 1 86 ? 4.389 12.881 -26.517 1.00 90.19 86 GLU A N 1
ATOM 694 C CA . GLU A 1 86 ? 4.622 11.443 -26.706 1.00 90.19 86 GLU A CA 1
ATOM 695 C C . GLU A 1 86 ? 6.000 11.129 -27.308 1.00 90.19 86 GLU A C 1
ATOM 697 O O . GLU A 1 86 ? 6.637 10.143 -26.928 1.00 90.19 86 GLU A O 1
ATOM 702 N N . ALA A 1 87 ? 6.479 11.969 -28.231 1.00 90.69 87 ALA A N 1
ATOM 703 C CA . ALA A 1 87 ? 7.780 11.794 -28.867 1.00 90.69 87 ALA A CA 1
ATOM 704 C C . ALA A 1 87 ? 8.928 12.011 -27.870 1.00 90.69 87 ALA A C 1
ATOM 706 O O . ALA A 1 87 ? 9.869 11.217 -27.829 1.00 90.69 87 ALA A O 1
ATOM 707 N N . GLU A 1 88 ? 8.829 13.050 -27.038 1.00 92.00 88 GLU A N 1
ATOM 708 C CA . GLU A 1 88 ? 9.798 13.323 -25.974 1.00 92.00 88 GLU A CA 1
ATOM 709 C C . GLU A 1 88 ? 9.783 12.227 -24.910 1.00 92.00 88 GLU A C 1
ATOM 711 O O . GLU A 1 88 ? 10.846 11.735 -24.533 1.00 92.00 88 GLU A O 1
ATOM 716 N N . ALA A 1 89 ? 8.595 11.773 -24.501 1.00 93.25 89 ALA A N 1
ATOM 717 C CA . ALA A 1 89 ? 8.444 10.701 -23.524 1.00 93.25 89 ALA A CA 1
ATOM 718 C C . ALA A 1 89 ? 9.104 9.406 -24.009 1.00 93.25 89 ALA A C 1
ATOM 720 O O . ALA A 1 89 ? 9.854 8.768 -23.265 1.00 93.25 89 ALA A O 1
ATOM 721 N N . LYS A 1 90 ? 8.908 9.059 -25.289 1.00 94.56 90 LYS A N 1
ATOM 722 C CA . LYS A 1 90 ? 9.560 7.904 -25.912 1.00 94.56 90 LYS A CA 1
ATOM 723 C C . LYS A 1 90 ? 11.088 8.049 -25.934 1.00 94.56 90 LYS A C 1
ATOM 725 O O . LYS A 1 90 ? 11.800 7.119 -25.566 1.00 94.56 90 LYS A O 1
ATOM 730 N N . ILE A 1 91 ? 11.611 9.205 -26.346 1.00 94.69 91 ILE A N 1
ATOM 731 C CA . ILE A 1 91 ? 13.064 9.452 -26.365 1.00 94.69 91 ILE A CA 1
ATOM 732 C C . ILE A 1 91 ? 13.638 9.351 -24.947 1.00 94.69 91 ILE A C 1
ATOM 734 O O . ILE A 1 91 ? 14.685 8.735 -24.735 1.00 94.69 91 ILE A O 1
ATOM 738 N N . LYS A 1 92 ? 12.944 9.927 -23.964 1.00 94.38 92 LYS A N 1
ATOM 739 C CA . LYS A 1 92 ? 13.366 9.919 -22.567 1.00 94.38 92 LYS A CA 1
ATOM 740 C C . LYS A 1 92 ? 13.396 8.504 -21.995 1.00 94.38 92 LYS A C 1
ATOM 742 O O . LYS A 1 92 ? 14.428 8.109 -21.451 1.00 94.38 92 LYS A O 1
ATOM 747 N N . ILE A 1 93 ? 12.328 7.718 -22.157 1.00 96.31 93 ILE A N 1
ATOM 748 C CA . ILE A 1 93 ? 12.295 6.339 -21.648 1.00 96.31 93 ILE A CA 1
ATOM 749 C C . ILE A 1 93 ? 13.327 5.446 -22.356 1.00 96.31 93 ILE A C 1
ATOM 751 O O . ILE A 1 93 ? 13.973 4.626 -21.704 1.00 96.31 93 ILE A O 1
ATOM 755 N N . ASP A 1 94 ? 13.573 5.654 -23.655 1.00 96.12 94 ASP A N 1
ATOM 756 C CA . ASP A 1 94 ? 14.610 4.935 -24.402 1.00 96.12 94 ASP A CA 1
ATOM 757 C C . ASP A 1 94 ? 16.014 5.264 -23.852 1.00 96.12 94 ASP A C 1
ATOM 759 O O . ASP A 1 94 ? 16.835 4.365 -23.641 1.00 96.12 94 ASP A O 1
ATOM 763 N N . ASN A 1 95 ? 16.288 6.535 -23.536 1.00 95.19 95 ASN A N 1
ATOM 764 C CA . ASN A 1 95 ? 17.547 6.968 -22.916 1.00 95.19 95 ASN A CA 1
ATOM 765 C C . ASN A 1 95 ? 17.721 6.422 -21.489 1.00 95.19 95 ASN A C 1
ATOM 767 O O . ASN A 1 95 ? 18.825 6.025 -21.093 1.00 95.19 95 ASN A O 1
ATOM 771 N N . ILE A 1 96 ? 16.637 6.374 -20.710 1.00 95.56 96 ILE A N 1
ATOM 772 C CA . ILE A 1 96 ? 16.606 5.722 -19.394 1.00 95.56 96 ILE A CA 1
ATOM 773 C C . ILE A 1 96 ? 16.957 4.241 -19.549 1.00 95.56 96 ILE A C 1
ATOM 775 O O . ILE A 1 96 ? 17.851 3.754 -18.858 1.00 95.56 96 ILE A O 1
ATOM 779 N N . TYR A 1 97 ? 16.332 3.545 -20.499 1.00 96.44 97 TYR A N 1
ATOM 780 C CA . TYR A 1 97 ? 16.595 2.133 -20.766 1.00 96.44 97 TYR A CA 1
ATOM 781 C C . TYR A 1 97 ? 18.060 1.863 -21.136 1.00 96.44 97 TYR A C 1
ATOM 783 O O . TYR A 1 97 ? 18.645 0.890 -20.663 1.00 96.44 97 TYR A O 1
ATOM 791 N N . GLN A 1 98 ? 18.702 2.740 -21.920 1.00 95.75 98 GLN A N 1
ATOM 792 C CA . GLN A 1 98 ? 20.144 2.622 -22.175 1.00 95.75 98 GLN A CA 1
ATOM 793 C C . GLN A 1 98 ? 20.980 2.836 -20.906 1.00 95.75 98 GLN A C 1
ATOM 795 O O . GLN A 1 98 ? 21.955 2.118 -20.693 1.00 95.75 98 GLN A O 1
ATOM 800 N N . SER A 1 99 ? 20.584 3.777 -20.044 1.00 94.06 99 SER A N 1
ATOM 801 C CA . SER A 1 99 ? 21.279 4.060 -18.778 1.00 94.06 99 SER A CA 1
ATOM 802 C C . SER A 1 99 ? 21.228 2.867 -17.807 1.00 94.06 99 SER A C 1
ATOM 804 O O . SER A 1 99 ? 22.193 2.614 -17.086 1.00 94.06 99 SER A O 1
ATOM 806 N N . LEU A 1 100 ? 20.139 2.088 -17.824 1.00 94.50 100 LEU A N 1
ATOM 807 C CA . LEU A 1 100 ? 19.961 0.884 -16.997 1.00 94.50 100 LEU A CA 1
ATOM 808 C C . LEU A 1 100 ? 20.927 -0.262 -17.342 1.00 94.50 100 LEU A C 1
ATOM 810 O O . LEU A 1 100 ? 21.034 -1.225 -16.583 1.00 94.50 100 LEU A O 1
ATOM 814 N N . LYS A 1 101 ? 21.638 -0.198 -18.475 1.00 90.69 101 LYS A N 1
ATOM 815 C CA . LYS A 1 101 ? 22.638 -1.217 -18.837 1.00 90.69 101 LYS A CA 1
ATOM 816 C C . LYS A 1 101 ? 23.880 -1.169 -17.949 1.00 90.69 101 LYS A C 1
ATOM 818 O O . LYS A 1 101 ? 24.548 -2.187 -17.799 1.00 90.69 101 LYS A O 1
ATOM 823 N N . THR A 1 102 ? 24.196 -0.002 -17.392 1.00 90.69 102 THR A N 1
ATOM 824 C CA . THR A 1 102 ? 25.394 0.219 -16.565 1.00 90.69 102 THR A CA 1
ATOM 825 C C . THR A 1 102 ? 25.086 0.816 -15.193 1.00 90.69 102 THR A C 1
ATOM 827 O O . THR A 1 102 ? 25.980 0.854 -14.354 1.00 90.69 102 THR A O 1
ATOM 830 N N . GLY A 1 103 ? 23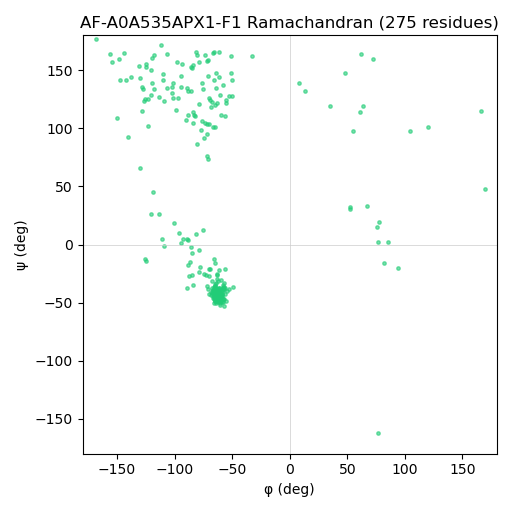.865 1.309 -14.965 1.00 89.38 103 GLY A N 1
ATOM 831 C CA . GLY A 1 103 ? 23.445 1.934 -13.709 1.00 89.38 103 GLY A CA 1
ATOM 832 C C . GLY A 1 103 ? 22.514 1.065 -12.864 1.00 89.38 103 GLY A C 1
ATOM 833 O O . GLY A 1 103 ? 21.911 0.109 -13.353 1.00 89.38 103 GLY A O 1
ATOM 834 N N . ASP A 1 104 ? 22.371 1.424 -11.587 1.00 94.25 104 ASP A N 1
ATOM 835 C CA . ASP A 1 104 ? 21.389 0.799 -10.704 1.00 94.25 104 ASP A CA 1
ATOM 836 C C . ASP A 1 104 ? 19.967 1.302 -10.999 1.00 94.25 104 ASP A C 1
ATOM 838 O O . ASP A 1 104 ? 19.723 2.491 -11.220 1.00 94.25 104 ASP A O 1
ATOM 842 N N . PHE A 1 105 ? 19.005 0.379 -10.974 1.00 96.19 105 PHE A N 1
ATOM 843 C CA . PHE A 1 105 ? 17.610 0.686 -11.282 1.00 96.19 105 PHE A CA 1
ATOM 844 C C . PHE A 1 105 ? 16.991 1.646 -10.264 1.00 96.19 105 PHE A C 1
ATOM 846 O O . PHE A 1 105 ? 16.281 2.565 -10.659 1.00 96.19 105 PHE A O 1
ATOM 853 N N . ALA A 1 106 ? 17.255 1.458 -8.967 1.00 95.94 106 ALA A N 1
ATOM 854 C CA . ALA A 1 106 ? 16.626 2.258 -7.923 1.00 95.94 106 ALA A CA 1
ATOM 855 C C . ALA A 1 106 ? 17.176 3.691 -7.902 1.00 95.94 106 ALA A C 1
ATOM 857 O O . ALA A 1 106 ? 16.428 4.635 -7.649 1.00 95.94 106 ALA A O 1
ATOM 858 N N . GLU A 1 107 ? 18.466 3.874 -8.188 1.00 96.19 107 GLU A N 1
ATOM 859 C CA . GLU A 1 107 ? 19.061 5.204 -8.361 1.00 96.19 107 GLU A CA 1
ATOM 860 C C . GLU A 1 107 ? 18.481 5.941 -9.569 1.00 96.19 107 GLU A C 1
ATOM 862 O O . GLU A 1 107 ? 18.066 7.096 -9.450 1.00 96.19 107 GLU A O 1
ATOM 867 N N . ILE A 1 108 ? 18.386 5.263 -10.715 1.00 95.50 108 ILE A N 1
ATOM 868 C CA . ILE A 1 108 ? 17.814 5.851 -11.929 1.00 95.50 108 ILE A CA 1
ATOM 869 C C . ILE A 1 108 ? 16.326 6.162 -11.731 1.00 95.50 108 ILE A C 1
ATOM 871 O O . ILE A 1 108 ? 15.879 7.233 -12.135 1.00 95.50 108 ILE A O 1
ATOM 875 N N . ALA A 1 109 ? 15.575 5.286 -11.061 1.00 95.81 109 ALA A N 1
ATOM 876 C CA . ALA A 1 109 ? 14.173 5.523 -10.738 1.00 95.81 109 ALA A CA 1
ATOM 877 C C . ALA A 1 109 ? 13.987 6.757 -9.849 1.00 95.81 109 ALA A C 1
ATOM 879 O O . ALA A 1 109 ? 13.156 7.601 -10.170 1.00 95.81 109 ALA A O 1
ATOM 880 N N . ARG A 1 110 ? 14.798 6.924 -8.793 1.00 95.06 110 ARG A N 1
ATOM 881 C CA . ARG A 1 110 ? 14.767 8.132 -7.942 1.00 95.06 110 ARG A CA 1
ATOM 882 C C . ARG A 1 110 ? 15.010 9.413 -8.729 1.00 95.06 110 ARG A C 1
ATOM 884 O O . ARG A 1 110 ? 14.401 10.431 -8.429 1.00 95.06 110 ARG A O 1
ATOM 891 N N . ALA A 1 111 ? 15.933 9.367 -9.686 1.00 93.00 111 ALA A N 1
ATOM 892 C CA . ALA A 1 111 ? 16.360 10.551 -10.417 1.00 93.00 111 ALA A CA 1
ATOM 893 C C . ALA A 1 111 ? 15.446 10.905 -11.597 1.00 93.00 111 ALA A C 1
ATOM 895 O O . ALA A 1 111 ? 15.307 12.082 -11.912 1.00 93.00 111 ALA A O 1
ATOM 896 N N . LYS A 1 112 ? 14.880 9.902 -12.283 1.00 92.62 112 LYS A N 1
ATOM 897 C CA . LYS A 1 112 ? 14.263 10.087 -13.606 1.00 92.62 112 LYS A CA 1
ATOM 898 C C . LYS A 1 112 ? 12.813 9.623 -13.722 1.00 92.62 112 LYS A C 1
ATOM 900 O O . LYS A 1 112 ? 12.187 9.956 -14.723 1.00 92.62 112 LYS A O 1
ATOM 905 N N . SER A 1 113 ? 12.296 8.847 -12.765 1.00 93.38 113 SER A N 1
ATOM 906 C CA . SER A 1 113 ? 10.891 8.422 -12.791 1.00 93.38 113 SER A CA 1
ATOM 907 C C . SER A 1 113 ? 9.982 9.576 -12.376 1.00 93.38 113 SER A C 1
ATOM 909 O O . SER A 1 113 ? 10.222 10.245 -11.368 1.00 93.38 113 SER A O 1
ATOM 911 N N . GLU A 1 114 ? 8.921 9.776 -13.145 1.00 92.25 114 GLU A N 1
ATOM 912 C CA . GLU A 1 114 ? 7.898 10.803 -12.927 1.00 92.25 114 GLU A CA 1
ATOM 913 C C . GLU A 1 114 ? 6.714 10.279 -12.098 1.00 92.25 114 GLU A C 1
ATOM 915 O O . GLU A 1 114 ? 5.726 10.980 -11.889 1.00 92.25 114 GLU A O 1
ATOM 920 N N . ASP A 1 115 ? 6.796 9.039 -11.608 1.00 90.62 115 ASP A N 1
ATOM 921 C CA . ASP A 1 115 ? 5.824 8.476 -10.672 1.00 90.62 115 ASP A CA 1
ATOM 922 C C . ASP A 1 115 ? 6.252 8.648 -9.207 1.00 90.62 115 ASP A C 1
ATOM 924 O O . ASP A 1 115 ? 7.439 8.733 -8.888 1.00 90.62 115 ASP A O 1
ATOM 928 N N . GLN A 1 116 ? 5.282 8.649 -8.288 1.00 91.25 116 GLN A N 1
ATOM 929 C CA . GLN A 1 116 ? 5.529 8.762 -6.844 1.00 91.25 116 GLN A CA 1
ATOM 930 C C . GLN A 1 116 ? 6.370 7.604 -6.290 1.00 91.25 116 GLN A C 1
ATOM 932 O O . GLN A 1 116 ? 7.010 7.743 -5.243 1.00 91.25 116 GLN A O 1
ATOM 937 N N . SER A 1 117 ? 6.397 6.464 -6.987 1.00 92.81 117 SER A N 1
ATOM 938 C CA . SER A 1 117 ? 7.282 5.344 -6.670 1.00 92.81 117 SER A CA 1
ATOM 939 C C . SER A 1 117 ? 8.768 5.741 -6.652 1.00 92.81 117 SER A C 1
ATOM 941 O O . SER A 1 117 ? 9.563 5.082 -5.970 1.00 92.81 117 SER A O 1
ATOM 943 N N . ASN A 1 118 ? 9.155 6.846 -7.311 1.00 93.00 118 ASN A N 1
ATOM 944 C CA . ASN A 1 118 ? 10.531 7.340 -7.378 1.00 93.00 118 ASN A CA 1
ATOM 945 C C . ASN A 1 118 ? 11.181 7.493 -5.993 1.00 93.00 118 ASN A C 1
ATOM 947 O O . ASN A 1 118 ? 12.324 7.077 -5.815 1.00 93.00 118 ASN A O 1
ATOM 951 N N . VAL A 1 119 ? 10.439 7.938 -4.973 1.00 93.56 119 VAL A N 1
ATOM 952 C CA . VAL A 1 119 ? 10.922 8.126 -3.594 1.00 93.56 119 VAL A CA 1
ATOM 953 C C . VAL A 1 119 ? 11.429 6.809 -2.999 1.00 93.56 119 VAL A C 1
ATOM 955 O O . VAL A 1 119 ? 12.372 6.788 -2.207 1.00 93.56 119 VAL A O 1
ATOM 958 N N . ARG A 1 120 ? 10.843 5.684 -3.422 1.00 94.75 120 ARG A N 1
ATOM 959 C CA . ARG A 1 120 ? 11.209 4.327 -2.999 1.00 94.75 120 ARG A CA 1
ATOM 960 C C . ARG A 1 120 ? 12.074 3.602 -4.033 1.00 94.75 120 ARG A C 1
ATOM 962 O O . ARG A 1 120 ? 12.176 2.382 -3.993 1.00 94.75 120 ARG A O 1
ATOM 969 N N . GLY A 1 121 ? 12.708 4.327 -4.955 1.00 93.06 121 GLY A N 1
ATOM 970 C CA . GLY A 1 121 ? 13.511 3.722 -6.022 1.00 93.06 121 GLY A CA 1
ATOM 971 C C . GLY A 1 121 ? 12.682 2.925 -7.025 1.00 93.06 121 GLY A C 1
ATOM 972 O O . GLY A 1 121 ? 13.155 1.910 -7.531 1.00 93.06 121 GLY A O 1
ATOM 973 N N . GLY A 1 122 ? 11.451 3.367 -7.276 1.00 94.56 122 GLY A N 1
ATOM 974 C CA . GLY A 1 122 ? 10.519 2.716 -8.188 1.00 94.56 122 GLY A CA 1
ATOM 975 C C . GLY A 1 122 ? 9.718 1.585 -7.551 1.00 94.56 122 GLY A C 1
ATOM 976 O O . GLY A 1 122 ? 8.966 0.925 -8.245 1.00 94.56 122 GLY A O 1
ATOM 977 N N . ASP A 1 123 ? 9.867 1.298 -6.255 1.00 95.81 123 ASP A N 1
ATOM 978 C CA . ASP A 1 123 ? 9.200 0.139 -5.655 1.00 95.81 123 ASP A CA 1
ATOM 979 C C . ASP A 1 123 ? 7.670 0.306 -5.592 1.00 95.81 123 ASP A C 1
ATOM 981 O O . ASP A 1 123 ? 7.146 1.207 -4.911 1.00 95.81 123 ASP A O 1
ATOM 985 N N . ILE A 1 124 ? 6.970 -0.599 -6.283 1.00 93.94 124 ILE A N 1
ATOM 986 C CA . ILE A 1 124 ? 5.505 -0.697 -6.321 1.00 93.94 124 ILE A CA 1
ATOM 987 C C . ILE A 1 124 ? 4.980 -1.931 -5.574 1.00 93.94 124 ILE A C 1
ATOM 989 O O . ILE A 1 124 ? 3.769 -2.094 -5.433 1.00 93.94 124 ILE A O 1
ATOM 993 N N . GLY A 1 125 ? 5.871 -2.756 -5.015 1.00 93.31 125 GLY A N 1
ATOM 994 C CA . GLY A 1 125 ? 5.514 -3.897 -4.179 1.00 93.31 125 GLY A CA 1
ATOM 995 C C . GLY A 1 125 ? 5.003 -5.113 -4.953 1.00 93.31 125 GLY A C 1
ATOM 996 O O . GLY A 1 125 ? 5.251 -5.279 -6.149 1.00 93.31 125 GLY A O 1
ATOM 997 N N . PHE A 1 126 ? 4.337 -6.016 -4.226 1.00 92.19 126 PHE A N 1
ATOM 998 C CA . PHE A 1 126 ? 3.816 -7.278 -4.750 1.00 92.19 126 PHE A CA 1
ATOM 999 C C . PHE A 1 126 ? 2.403 -7.115 -5.313 1.00 92.19 126 PHE A C 1
ATOM 1001 O O . PHE A 1 126 ? 1.515 -6.601 -4.635 1.00 92.19 126 PHE A O 1
ATOM 1008 N N . ALA A 1 127 ? 2.185 -7.632 -6.518 1.00 92.81 127 ALA A N 1
ATOM 1009 C CA . ALA A 1 127 ? 0.882 -7.710 -7.158 1.00 92.81 127 ALA A CA 1
ATOM 1010 C C . ALA A 1 127 ? 0.603 -9.144 -7.621 1.00 92.81 127 ALA A C 1
ATOM 1012 O O . ALA A 1 127 ? 1.449 -9.800 -8.238 1.00 92.81 127 ALA A O 1
ATOM 1013 N N . THR A 1 128 ? -0.605 -9.632 -7.337 1.00 92.12 128 THR A N 1
ATOM 1014 C CA . THR A 1 128 ? -1.091 -10.896 -7.900 1.00 92.12 128 THR A CA 1
ATOM 1015 C C . THR A 1 128 ? -1.395 -10.728 -9.386 1.00 92.12 128 THR A C 1
ATOM 1017 O O . THR A 1 128 ? -1.642 -9.620 -9.864 1.00 92.12 128 THR A O 1
ATOM 1020 N N . GLU A 1 129 ? -1.410 -11.833 -10.129 1.00 91.69 129 GLU A N 1
ATOM 1021 C CA . GLU A 1 129 ? -1.782 -11.812 -11.547 1.00 91.69 129 GLU A CA 1
ATOM 1022 C C . GLU A 1 129 ? -3.164 -11.169 -11.771 1.00 91.69 129 GLU A C 1
ATOM 1024 O O . GLU A 1 129 ? -3.333 -10.361 -12.684 1.00 91.69 129 GLU A O 1
ATOM 1029 N N . ASP A 1 130 ? -4.132 -11.457 -10.898 1.00 90.12 130 ASP A N 1
ATOM 1030 C CA . ASP A 1 130 ? -5.467 -10.858 -10.963 1.00 90.12 130 ASP A CA 1
ATOM 1031 C C . ASP A 1 130 ? -5.447 -9.356 -10.668 1.00 90.12 130 ASP A C 1
ATOM 1033 O O . ASP A 1 130 ? -6.127 -8.594 -11.354 1.00 90.12 130 ASP A O 1
ATOM 1037 N N . ALA A 1 131 ? -4.635 -8.904 -9.705 1.00 91.94 131 ALA A N 1
ATOM 1038 C CA . ALA A 1 131 ? -4.475 -7.480 -9.428 1.00 91.94 131 ALA A CA 1
ATOM 1039 C C . ALA A 1 131 ? -3.860 -6.740 -10.626 1.00 91.94 131 ALA A C 1
ATOM 1041 O O . ALA A 1 131 ? -4.303 -5.646 -10.961 1.00 91.94 131 ALA A O 1
ATOM 1042 N N . LEU A 1 132 ? -2.884 -7.337 -11.319 1.00 93.06 132 LEU A N 1
ATOM 1043 C CA . LEU A 1 132 ? -2.313 -6.752 -12.538 1.00 93.06 132 LEU A CA 1
ATOM 1044 C C . LEU A 1 132 ? -3.371 -6.613 -13.643 1.00 93.06 132 LEU A C 1
ATOM 1046 O O . LEU A 1 132 ? -3.470 -5.553 -14.261 1.00 93.06 132 LEU A O 1
ATOM 1050 N N . LYS A 1 133 ? -4.211 -7.639 -13.842 1.00 93.12 133 LYS A N 1
ATOM 1051 C CA . LYS A 1 133 ? -5.336 -7.589 -14.794 1.00 93.12 133 LYS A CA 1
ATOM 1052 C C . LYS A 1 133 ? -6.340 -6.495 -14.428 1.00 93.12 133 LYS A C 1
ATOM 1054 O O . LYS A 1 133 ? -6.747 -5.724 -15.292 1.00 93.12 133 LYS A O 1
ATOM 1059 N N . GLN A 1 134 ? -6.715 -6.401 -13.152 1.00 92.44 134 GLN A N 1
ATOM 1060 C CA . GLN A 1 134 ? -7.652 -5.385 -12.656 1.00 92.44 134 GLN A CA 1
ATOM 1061 C C . GLN A 1 134 ? -7.097 -3.962 -12.784 1.00 92.44 134 GLN A C 1
ATOM 1063 O O . GLN A 1 134 ? -7.850 -3.042 -13.090 1.00 92.44 134 GLN A O 1
ATOM 1068 N N . ASN A 1 135 ? -5.783 -3.790 -12.622 1.00 91.06 135 ASN A N 1
ATOM 1069 C CA . ASN A 1 135 ? -5.091 -2.511 -12.795 1.00 91.06 135 ASN A CA 1
ATOM 1070 C C . ASN A 1 135 ? -4.782 -2.172 -14.268 1.00 91.06 135 ASN A C 1
ATOM 1072 O O . ASN A 1 135 ? -4.056 -1.218 -14.540 1.00 91.06 135 ASN A O 1
ATOM 1076 N N . GLY A 1 136 ? -5.320 -2.934 -15.228 1.00 90.56 136 GLY A N 1
ATOM 1077 C CA . GLY A 1 136 ? -5.243 -2.610 -16.653 1.00 90.56 136 GLY A CA 1
ATOM 1078 C C . GLY A 1 136 ? -3.898 -2.912 -17.316 1.00 90.56 136 GLY A C 1
ATOM 1079 O O . GLY A 1 136 ? -3.619 -2.364 -18.383 1.00 90.56 136 GLY A O 1
ATOM 1080 N N . PHE A 1 137 ? -3.062 -3.773 -16.725 1.00 94.12 137 PHE A N 1
ATOM 1081 C CA . PHE A 1 137 ? -1.825 -4.199 -17.380 1.00 94.12 137 PHE A CA 1
ATOM 1082 C C . PHE A 1 137 ? -2.153 -4.983 -18.664 1.00 94.12 137 PHE A C 1
ATOM 1084 O O . PHE A 1 137 ? -3.004 -5.878 -18.633 1.00 94.12 137 PHE A O 1
ATOM 1091 N N . PRO A 1 138 ? -1.473 -4.706 -19.794 1.00 93.50 138 PRO A N 1
ATOM 1092 C CA . PRO A 1 138 ? -1.658 -5.475 -21.019 1.00 93.50 138 PRO A CA 1
ATOM 1093 C C . PRO A 1 138 ? -1.358 -6.961 -20.796 1.00 93.50 138 PRO A C 1
ATOM 1095 O O . PRO A 1 138 ? -0.342 -7.303 -20.190 1.00 93.50 138 PRO A O 1
ATOM 1098 N N . GLN A 1 139 ? -2.185 -7.853 -21.349 1.00 92.88 139 GLN A N 1
ATOM 1099 C CA . GLN A 1 139 ? -1.993 -9.301 -21.188 1.00 92.88 139 GLN A CA 1
ATOM 1100 C C . GLN A 1 139 ? -0.610 -9.762 -21.675 1.00 92.88 139 GLN A C 1
ATOM 1102 O O . GLN A 1 139 ? 0.020 -10.583 -21.023 1.00 92.88 139 GLN A O 1
ATOM 1107 N N . SER A 1 140 ? -0.086 -9.173 -22.754 1.00 92.69 140 SER A N 1
ATOM 1108 C CA . SER A 1 140 ? 1.264 -9.465 -23.256 1.00 92.69 140 SER A CA 1
ATOM 1109 C C . SER A 1 140 ? 2.368 -9.124 -22.251 1.00 92.69 140 SER A C 1
ATOM 1111 O O . SER A 1 140 ? 3.346 -9.862 -22.136 1.00 92.69 140 SER A O 1
ATOM 1113 N N . LEU A 1 141 ? 2.211 -8.029 -21.502 1.00 93.50 141 LEU A N 1
ATOM 1114 C CA . LEU A 1 141 ? 3.140 -7.641 -20.445 1.00 93.50 141 LEU A CA 1
ATOM 1115 C C . LEU A 1 141 ? 3.030 -8.598 -19.256 1.00 93.50 141 LEU A C 1
ATOM 1117 O O . LEU A 1 141 ? 4.050 -9.021 -18.723 1.00 93.50 141 LEU A O 1
ATOM 1121 N N . ILE A 1 142 ? 1.812 -8.981 -18.870 1.00 94.00 142 ILE A N 1
ATOM 1122 C CA . ILE A 1 142 ? 1.583 -9.997 -17.835 1.00 94.00 142 ILE A CA 1
ATOM 1123 C C . ILE A 1 142 ? 2.286 -11.302 -18.236 1.00 94.00 142 ILE A C 1
ATOM 1125 O O . ILE A 1 142 ? 3.137 -11.797 -17.497 1.00 94.00 142 ILE A O 1
ATOM 1129 N N . ASP A 1 143 ? 2.028 -11.813 -19.439 1.00 92.75 143 ASP A N 1
ATOM 1130 C CA . ASP A 1 143 ? 2.648 -13.039 -19.949 1.00 92.75 143 ASP A CA 1
ATOM 1131 C C . ASP A 1 143 ? 4.181 -12.942 -19.971 1.00 92.75 143 ASP A C 1
ATOM 1133 O O . ASP A 1 143 ? 4.868 -13.904 -19.626 1.00 92.75 143 ASP A O 1
ATOM 1137 N N . GLN A 1 144 ? 4.731 -11.770 -20.304 1.00 93.31 144 GLN A N 1
ATOM 1138 C CA . GLN A 1 144 ? 6.167 -11.512 -20.240 1.00 93.31 144 GLN A CA 1
ATOM 1139 C C . GLN A 1 144 ? 6.701 -11.557 -18.801 1.00 93.31 144 GLN A C 1
ATOM 1141 O O . GLN A 1 144 ? 7.697 -12.235 -18.554 1.00 93.31 144 GLN A O 1
ATOM 1146 N N . LEU A 1 145 ? 6.052 -10.879 -17.848 1.00 93.00 145 LEU A N 1
ATOM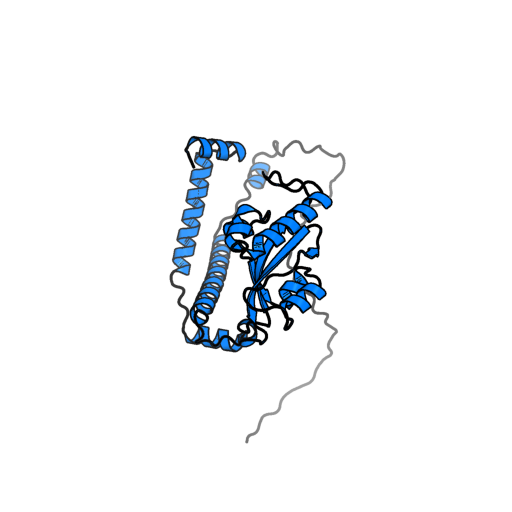 1147 C CA . LEU A 1 145 ? 6.473 -10.826 -16.440 1.00 93.00 145 LEU A CA 1
ATOM 1148 C C . LEU A 1 145 ? 6.456 -12.210 -15.779 1.00 93.00 145 LEU A C 1
ATOM 1150 O O . LEU A 1 145 ? 7.353 -12.552 -15.003 1.00 93.00 145 LEU A O 1
ATOM 1154 N N . PHE A 1 146 ? 5.455 -13.026 -16.108 1.00 91.12 146 PHE A N 1
ATOM 1155 C CA . PHE A 1 146 ? 5.338 -14.388 -15.594 1.00 91.12 146 PHE A CA 1
ATOM 1156 C C . PHE A 1 146 ? 6.100 -15.429 -16.425 1.00 91.12 146 PHE A C 1
ATOM 1158 O O . PHE A 1 146 ? 6.344 -16.539 -15.939 1.00 91.12 146 PHE A O 1
ATOM 1165 N N . GLY A 1 147 ? 6.509 -15.083 -17.644 1.00 88.50 147 GLY A N 1
ATOM 1166 C CA . GLY A 1 147 ? 7.185 -15.965 -18.584 1.00 88.50 147 GLY A CA 1
ATOM 1167 C C . GLY A 1 147 ? 8.581 -16.412 -18.131 1.00 88.50 147 GLY A C 1
ATOM 1168 O O . GLY A 1 147 ? 9.163 -15.853 -17.197 1.00 88.50 147 GLY A O 1
ATOM 1169 N N . PRO A 1 148 ? 9.158 -17.439 -18.779 1.00 85.06 148 PRO A N 1
ATOM 1170 C CA . PRO A 1 148 ? 10.481 -17.965 -18.433 1.00 85.06 148 PRO A CA 1
ATOM 1171 C C . PRO A 1 148 ? 11.627 -16.996 -18.766 1.00 85.06 148 PRO A C 1
ATOM 1173 O O . PRO A 1 148 ? 12.702 -17.106 -18.184 1.00 85.06 148 PRO A O 1
ATOM 1176 N N . SER A 1 149 ? 11.403 -16.045 -19.678 1.00 83.25 149 SER A N 1
ATOM 1177 C CA . SER A 1 149 ? 12.387 -15.039 -20.092 1.00 83.25 149 SER A CA 1
ATOM 1178 C C . SER A 1 149 ? 12.633 -13.958 -19.039 1.00 83.25 149 SER A C 1
ATOM 1180 O O . SER A 1 149 ? 13.720 -13.386 -19.005 1.00 83.25 149 SER A O 1
ATOM 1182 N N . MET A 1 150 ? 11.653 -13.684 -18.174 1.00 91.56 150 MET A N 1
ATOM 1183 C CA . MET A 1 150 ? 11.782 -12.691 -17.113 1.00 91.56 150 MET A CA 1
ATOM 1184 C C . MET A 1 150 ? 12.316 -13.354 -15.842 1.00 91.56 150 MET A C 1
ATOM 1186 O O . MET A 1 150 ? 11.619 -14.125 -15.164 1.00 91.56 150 MET A O 1
ATOM 1190 N N . GLN A 1 151 ? 13.581 -13.063 -15.540 1.00 91.62 151 GLN A N 1
ATOM 1191 C CA . GLN A 1 151 ? 14.271 -13.530 -14.343 1.00 91.62 151 GLN A CA 1
ATOM 1192 C C . GLN A 1 151 ? 14.260 -12.448 -13.261 1.00 91.62 151 GLN A C 1
ATOM 1194 O O . GLN A 1 151 ? 14.110 -11.257 -13.534 1.00 91.62 151 GLN A O 1
ATOM 1199 N N . VAL A 1 152 ? 14.412 -12.869 -12.007 1.00 93.00 152 VAL A N 1
ATOM 1200 C CA . VAL A 1 152 ? 14.543 -11.934 -10.887 1.00 93.00 152 VAL A CA 1
ATOM 1201 C C . VAL A 1 152 ? 15.783 -11.061 -11.101 1.00 93.00 152 VAL A C 1
ATOM 1203 O O . VAL A 1 152 ? 16.868 -11.562 -11.376 1.00 93.00 152 VAL A O 1
ATOM 1206 N N . GLY A 1 153 ? 15.604 -9.748 -10.995 1.00 92.50 153 GLY A N 1
ATOM 1207 C CA . GLY A 1 153 ? 16.602 -8.723 -11.284 1.00 92.50 153 GLY A CA 1
ATOM 1208 C C . GLY A 1 153 ? 16.531 -8.163 -12.707 1.00 92.50 153 GLY A C 1
ATOM 1209 O O . GLY A 1 153 ? 17.015 -7.052 -12.927 1.00 92.50 153 GLY A O 1
ATOM 1210 N N . SER A 1 154 ? 15.906 -8.874 -13.652 1.00 93.75 154 SER A N 1
ATOM 1211 C CA . SER A 1 154 ? 15.713 -8.404 -15.028 1.00 93.75 154 SER A CA 1
ATOM 1212 C C . SER A 1 154 ? 14.680 -7.279 -15.104 1.00 93.75 154 SER A C 1
ATOM 1214 O O . SER A 1 154 ? 13.828 -7.138 -14.225 1.00 93.75 154 SER A O 1
ATOM 1216 N N . TYR A 1 155 ? 14.734 -6.498 -16.182 1.00 94.62 155 TYR A N 1
ATOM 1217 C CA . TYR A 1 155 ? 13.772 -5.439 -16.475 1.00 94.62 155 TYR A CA 1
ATOM 1218 C C . TYR A 1 155 ? 13.239 -5.528 -17.909 1.00 94.62 155 TYR A C 1
ATOM 1220 O O . TYR A 1 155 ? 13.890 -6.083 -18.797 1.00 94.62 155 TYR A O 1
ATOM 1228 N N . THR A 1 156 ? 12.029 -5.019 -18.128 1.00 94.88 156 THR A N 1
ATOM 1229 C CA . THR A 1 156 ? 11.359 -5.028 -19.431 1.00 94.88 156 THR A CA 1
ATOM 1230 C C . THR A 1 156 ? 11.988 -4.005 -20.371 1.00 94.88 156 THR A C 1
ATOM 1232 O O . THR A 1 156 ? 12.682 -3.084 -19.948 1.00 94.88 156 THR A O 1
ATOM 1235 N N . GLN A 1 157 ? 11.722 -4.136 -21.668 1.00 94.50 157 GLN A N 1
ATOM 1236 C CA . GLN A 1 157 ? 11.878 -3.001 -22.580 1.00 94.50 157 GLN A CA 1
ATOM 1237 C C . GLN A 1 157 ? 10.842 -1.911 -22.244 1.00 94.50 157 GLN A C 1
ATOM 1239 O O . GLN A 1 157 ? 9.890 -2.209 -21.513 1.00 94.50 157 GLN A O 1
ATOM 1244 N N . PRO A 1 158 ? 11.006 -0.673 -22.743 1.00 95.44 158 PRO A N 1
ATOM 1245 C CA . PRO A 1 158 ? 9.977 0.352 -22.622 1.00 95.44 158 PRO A CA 1
ATOM 1246 C C . PRO A 1 158 ? 8.649 -0.136 -23.206 1.00 95.44 158 PRO A C 1
ATOM 1248 O O . PRO A 1 158 ? 8.575 -0.514 -24.375 1.00 95.44 158 PRO A O 1
ATOM 1251 N N . VAL A 1 159 ? 7.603 -0.141 -22.384 1.00 94.81 159 VAL A N 1
ATOM 1252 C CA . VAL A 1 159 ? 6.242 -0.517 -22.775 1.00 94.81 159 VAL A CA 1
ATOM 1253 C C . VAL A 1 159 ? 5.338 0.687 -22.589 1.00 94.81 159 VAL A C 1
ATOM 1255 O O . VAL A 1 159 ? 5.379 1.343 -21.550 1.00 94.81 159 VAL A O 1
ATOM 1258 N N . GLN A 1 160 ? 4.502 0.966 -23.583 1.00 93.12 160 GLN A N 1
ATOM 1259 C CA . GLN A 1 160 ? 3.497 2.016 -23.499 1.00 93.12 160 GLN A CA 1
ATOM 1260 C C . GLN A 1 160 ? 2.132 1.397 -23.211 1.00 93.12 160 GLN A C 1
ATOM 1262 O O . GLN A 1 160 ? 1.681 0.513 -23.941 1.00 93.12 160 GLN A O 1
ATOM 1267 N N . PHE A 1 161 ? 1.462 1.868 -22.166 1.00 92.50 161 PHE A N 1
ATOM 1268 C CA . PHE A 1 161 ? 0.047 1.583 -21.932 1.00 92.50 161 PHE A CA 1
ATOM 1269 C C . PHE A 1 161 ? -0.571 2.705 -21.097 1.00 92.50 161 PHE A C 1
ATOM 1271 O O . PHE A 1 161 ? 0.139 3.462 -20.443 1.00 92.50 161 PHE A O 1
ATOM 1278 N N . SER A 1 162 ? -1.893 2.873 -21.176 1.00 88.69 162 SER A N 1
ATOM 1279 C CA . SER A 1 162 ? -2.612 3.952 -20.471 1.00 88.69 162 SER A CA 1
ATOM 1280 C C . SER A 1 162 ? -2.037 5.361 -20.710 1.00 88.69 162 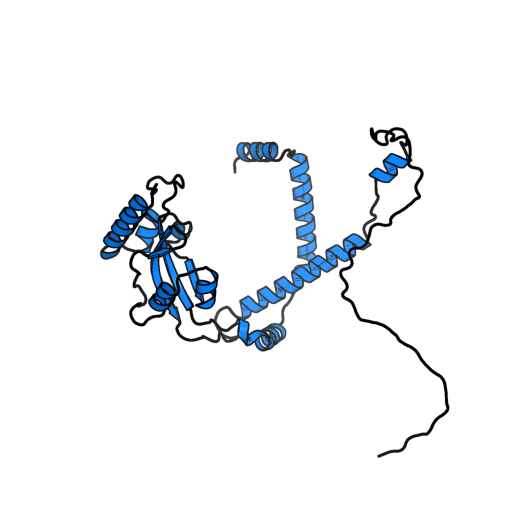SER A C 1
ATOM 1282 O O . SER A 1 162 ? -2.101 6.217 -19.836 1.00 88.69 162 SER A O 1
ATOM 1284 N N . GLY A 1 163 ? -1.453 5.599 -21.891 1.00 88.44 163 GLY A N 1
ATOM 1285 C CA . GLY A 1 163 ? -0.877 6.892 -22.270 1.00 88.44 163 GLY A CA 1
ATOM 1286 C C . GLY A 1 163 ? 0.481 7.224 -21.641 1.00 88.44 163 GLY A C 1
ATOM 1287 O O . GLY A 1 163 ? 1.003 8.286 -21.935 1.00 88.44 163 GLY A O 1
ATOM 1288 N N . ARG A 1 164 ? 1.087 6.344 -20.834 1.00 93.25 164 ARG A N 1
ATOM 1289 C CA . ARG A 1 164 ? 2.406 6.561 -20.208 1.00 93.25 164 ARG A CA 1
ATOM 1290 C C . ARG A 1 164 ? 3.399 5.489 -20.661 1.00 93.25 164 ARG A C 1
ATOM 1292 O O . ARG A 1 164 ? 3.009 4.426 -21.156 1.00 93.25 164 ARG A O 1
ATOM 1299 N N . TRP A 1 165 ? 4.687 5.774 -20.507 1.00 95.75 165 TRP A N 1
ATOM 1300 C CA . TRP A 1 165 ? 5.773 4.839 -20.787 1.00 95.75 165 TRP A CA 1
ATOM 1301 C C . TRP A 1 165 ? 6.317 4.23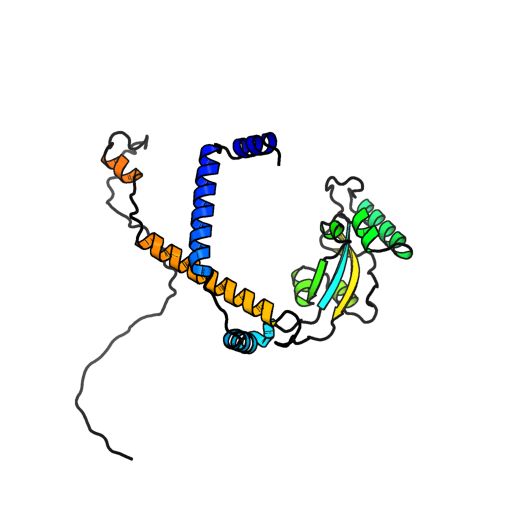9 -19.500 1.00 95.75 165 TRP A C 1
ATOM 1303 O O . TRP A 1 165 ? 6.584 4.961 -18.545 1.00 95.75 165 TRP A O 1
ATOM 1313 N N . TYR A 1 166 ? 6.531 2.927 -19.507 1.00 96.06 166 TYR A N 1
ATOM 1314 C CA . TYR A 1 166 ? 6.949 2.165 -18.340 1.00 96.06 166 TYR A CA 1
ATOM 1315 C C . TYR A 1 166 ? 8.143 1.268 -18.646 1.00 96.06 166 TYR A C 1
ATOM 1317 O O . TYR A 1 166 ? 8.218 0.636 -19.701 1.00 96.06 166 TYR A O 1
ATOM 1325 N N . ILE A 1 167 ? 9.037 1.139 -17.671 1.00 96.81 167 ILE A N 1
ATOM 1326 C CA . ILE A 1 167 ? 10.004 0.045 -17.576 1.00 96.81 167 ILE A CA 1
ATOM 1327 C C . ILE A 1 167 ? 9.786 -0.629 -16.227 1.00 96.81 167 ILE A C 1
ATOM 1329 O O . ILE A 1 167 ? 9.883 0.033 -15.197 1.00 96.81 167 ILE A O 1
ATOM 1333 N N . PHE A 1 168 ? 9.552 -1.941 -16.216 1.00 96.31 168 PHE A N 1
ATOM 1334 C CA . PHE A 1 168 ? 9.397 -2.700 -14.976 1.00 96.31 168 PHE A CA 1
ATOM 1335 C C . PHE A 1 168 ? 10.618 -3.559 -14.701 1.00 96.31 168 PHE A C 1
ATOM 1337 O O . PHE A 1 168 ? 11.077 -4.277 -15.586 1.00 96.31 168 PHE A O 1
ATOM 1344 N N . LYS A 1 169 ? 11.100 -3.554 -13.460 1.00 96.00 169 LYS A N 1
ATOM 1345 C CA . LYS A 1 169 ? 12.084 -4.502 -12.937 1.00 96.00 169 LYS A CA 1
ATOM 1346 C C . LYS A 1 169 ? 11.393 -5.542 -12.073 1.00 96.00 169 LYS A C 1
ATOM 1348 O O . LYS A 1 169 ? 10.648 -5.208 -11.157 1.00 96.00 169 LYS A O 1
ATOM 1353 N N . LEU A 1 170 ? 11.693 -6.809 -12.329 1.00 96.06 170 LEU A N 1
ATOM 1354 C CA . LEU A 1 170 ? 11.192 -7.924 -11.540 1.00 96.06 170 LEU A CA 1
ATOM 1355 C C . LEU A 1 170 ? 12.069 -8.107 -10.296 1.00 96.06 170 LEU A C 1
ATOM 1357 O O . LEU A 1 170 ? 13.223 -8.509 -10.410 1.00 96.06 170 LEU A O 1
ATOM 1361 N N . LYS A 1 171 ? 11.541 -7.829 -9.104 1.00 94.56 171 LYS A N 1
ATOM 1362 C CA . LYS A 1 171 ? 12.252 -8.013 -7.824 1.00 94.56 171 LYS A CA 1
ATOM 1363 C C . LYS A 1 171 ? 12.049 -9.405 -7.239 1.00 94.56 171 LYS A C 1
ATOM 1365 O O . LYS A 1 171 ? 12.980 -9.983 -6.690 1.00 94.56 171 LYS A O 1
ATOM 1370 N N . ARG A 1 172 ? 10.843 -9.955 -7.375 1.00 91.75 172 ARG A N 1
ATOM 1371 C CA . ARG A 1 172 ? 10.497 -11.308 -6.923 1.00 91.75 172 ARG A CA 1
ATOM 1372 C C . ARG A 1 172 ? 9.464 -11.899 -7.866 1.00 91.75 172 ARG A C 1
ATOM 1374 O O . ARG A 1 172 ? 8.561 -11.198 -8.309 1.00 91.75 172 ARG A O 1
ATOM 1381 N N . LYS A 1 173 ? 9.576 -13.196 -8.149 1.00 89.88 173 LYS A N 1
ATOM 1382 C CA . LYS A 1 173 ? 8.573 -13.943 -8.913 1.00 89.88 173 LYS A CA 1
ATOM 1383 C C . LYS A 1 173 ? 8.037 -15.091 -8.084 1.00 89.88 173 LYS A C 1
ATOM 1385 O O . LYS A 1 173 ? 8.817 -15.884 -7.565 1.00 89.88 173 LYS A O 1
ATOM 1390 N N . GLN A 1 174 ? 6.717 -15.180 -7.999 1.00 86.50 174 GLN A N 1
ATOM 1391 C CA . GLN A 1 174 ? 6.009 -16.244 -7.313 1.00 86.50 174 GLN A CA 1
ATOM 1392 C C . GLN A 1 174 ? 5.052 -16.913 -8.297 1.00 86.50 174 GLN A C 1
ATOM 1394 O O . GLN A 1 174 ? 4.009 -16.371 -8.652 1.00 86.50 174 GLN A O 1
ATOM 1399 N N . LEU A 1 175 ? 5.460 -18.082 -8.794 1.00 82.81 175 LEU A N 1
ATOM 1400 C CA . LEU A 1 175 ? 4.706 -18.829 -9.803 1.00 82.81 175 LEU A CA 1
ATOM 1401 C C . LEU A 1 175 ? 3.620 -19.713 -9.196 1.00 82.81 175 LEU A C 1
ATOM 1403 O O . LEU A 1 175 ? 2.626 -19.994 -9.860 1.00 82.81 175 LEU A O 1
ATOM 1407 N N . GLU A 1 176 ? 3.808 -20.118 -7.945 1.00 80.31 176 GLU A N 1
ATOM 1408 C CA . GLU A 1 176 ? 2.902 -21.003 -7.233 1.00 80.31 176 GLU A CA 1
ATOM 1409 C C . GLU A 1 176 ? 2.182 -20.245 -6.125 1.00 80.31 176 GLU A C 1
ATOM 1411 O O . GLU A 1 176 ? 2.725 -19.318 -5.514 1.00 80.31 176 GLU A O 1
ATOM 1416 N N . ALA A 1 177 ? 0.940 -20.650 -5.880 1.00 78.69 177 ALA A N 1
ATOM 1417 C CA . ALA A 1 177 ? 0.201 -20.175 -4.731 1.00 78.69 177 ALA A CA 1
ATOM 1418 C C . ALA A 1 177 ? 0.903 -20.671 -3.459 1.00 78.69 177 ALA A C 1
ATOM 1420 O O . ALA A 1 177 ? 1.050 -21.876 -3.256 1.00 78.69 177 ALA A O 1
ATOM 1421 N N . GLU A 1 178 ? 1.346 -19.746 -2.612 1.00 80.75 178 GLU A N 1
ATOM 1422 C CA . GLU A 1 178 ? 1.966 -20.082 -1.334 1.00 80.75 178 GLU A CA 1
ATOM 1423 C C . GLU A 1 178 ? 0.914 -19.941 -0.241 1.00 80.75 178 GLU A C 1
ATOM 1425 O O . GLU A 1 178 ? 0.409 -18.849 0.032 1.00 80.75 178 GLU A O 1
ATOM 1430 N N . ASN A 1 179 ? 0.577 -21.059 0.392 1.00 83.50 179 ASN A N 1
ATOM 1431 C CA . ASN A 1 179 ? -0.309 -21.048 1.543 1.00 83.50 179 ASN A CA 1
ATOM 1432 C C . ASN A 1 179 ? 0.478 -20.543 2.753 1.00 83.50 179 ASN A C 1
ATOM 1434 O O . ASN A 1 179 ? 1.292 -21.282 3.311 1.00 83.50 179 ASN A O 1
ATOM 1438 N N . ARG A 1 180 ? 0.217 -19.308 3.194 1.00 87.06 180 ARG A N 1
ATOM 1439 C CA . ARG A 1 180 ? 0.724 -18.850 4.487 1.00 87.06 180 ARG A CA 1
ATOM 1440 C C . ARG A 1 180 ? 0.003 -19.642 5.568 1.00 87.06 180 ARG A C 1
ATOM 1442 O O . ARG A 1 180 ? -1.227 -19.670 5.647 1.00 87.06 180 ARG A O 1
ATOM 1449 N N . THR A 1 181 ? 0.785 -20.323 6.386 1.00 89.56 181 THR A N 1
ATOM 1450 C CA . THR A 1 181 ? 0.288 -21.047 7.553 1.00 89.56 181 THR A CA 1
ATOM 1451 C C . THR A 1 181 ? 0.089 -20.085 8.714 1.00 89.56 181 THR A C 1
ATOM 1453 O O . THR A 1 181 ? 0.616 -18.975 8.702 1.00 89.56 181 THR A O 1
ATOM 1456 N N . LEU A 1 182 ? -0.630 -20.517 9.746 1.00 87.81 182 LEU A N 1
ATOM 1457 C CA . LEU A 1 182 ? -0.753 -19.728 10.968 1.00 87.81 182 LEU A CA 1
ATOM 1458 C C . LEU A 1 182 ? 0.617 -19.405 11.597 1.00 87.81 182 LEU A C 1
ATOM 1460 O O . LEU A 1 182 ? 0.818 -18.322 12.137 1.00 87.81 182 LEU A O 1
ATOM 1464 N N . GLU A 1 183 ? 1.571 -20.322 11.451 1.00 88.81 183 GLU A N 1
ATOM 1465 C CA . GLU A 1 183 ? 2.935 -20.206 11.974 1.00 88.81 183 GLU A CA 1
ATOM 1466 C C . GLU A 1 183 ? 3.880 -19.456 11.019 1.00 88.81 183 GLU A C 1
ATOM 1468 O O . GLU A 1 183 ? 5.048 -19.224 11.332 1.00 88.81 183 GLU A O 1
ATOM 1473 N N . SER A 1 184 ? 3.393 -19.049 9.842 1.00 87.12 184 SER A N 1
ATOM 1474 C CA . SER A 1 184 ? 4.156 -18.183 8.950 1.00 87.12 184 SER A CA 1
ATOM 1475 C C . SER A 1 184 ? 4.359 -16.816 9.604 1.00 87.12 184 SER A C 1
ATOM 1477 O O . SER A 1 184 ? 3.461 -16.271 10.252 1.00 87.12 184 SER A O 1
ATOM 1479 N N . SER A 1 185 ? 5.546 -16.236 9.405 1.00 84.81 185 SER A N 1
ATOM 1480 C CA . SER A 1 185 ? 5.920 -14.967 10.035 1.00 84.81 185 SER A CA 1
ATOM 1481 C C . SER A 1 185 ? 4.865 -13.879 9.786 1.00 84.81 185 SER A C 1
ATOM 1483 O O . SER A 1 185 ? 4.428 -13.651 8.651 1.00 84.81 185 SER A O 1
ATOM 1485 N N . GLY A 1 186 ? 4.418 -13.246 10.871 1.00 86.56 186 GLY A N 1
ATOM 1486 C CA . GLY A 1 186 ? 3.441 -12.157 10.863 1.00 86.56 186 GLY A CA 1
ATOM 1487 C C . GLY A 1 186 ? 1.961 -12.556 10.783 1.00 86.56 186 GLY A C 1
ATOM 1488 O O . GLY A 1 186 ? 1.134 -11.721 11.128 1.00 86.56 186 GLY A O 1
ATOM 1489 N N . VAL A 1 187 ? 1.585 -13.792 10.412 1.00 92.19 187 VAL A N 1
ATOM 1490 C CA . VAL A 1 187 ? 0.159 -14.157 10.203 1.00 92.19 187 VAL A CA 1
ATOM 1491 C C . VAL A 1 187 ? -0.659 -14.077 11.493 1.00 92.19 187 VAL A C 1
ATOM 1493 O O . VAL A 1 187 ? -1.710 -13.441 11.518 1.00 92.19 187 VAL A O 1
ATOM 1496 N N . ARG A 1 188 ? -0.176 -14.668 12.596 1.00 93.88 188 ARG A N 1
ATOM 1497 C CA . ARG A 1 188 ? -0.849 -14.566 13.907 1.00 93.88 188 ARG A CA 1
ATOM 1498 C C . ARG A 1 188 ? -1.051 -13.115 14.344 1.00 93.88 188 ARG A C 1
ATOM 1500 O O . ARG A 1 188 ? -2.119 -12.770 14.849 1.00 93.88 188 ARG A O 1
ATOM 1507 N N . GLN A 1 189 ? -0.039 -12.271 14.147 1.00 93.88 189 GLN A N 1
ATOM 1508 C CA . GLN A 1 189 ? -0.104 -10.857 14.512 1.00 93.88 189 GLN A CA 1
ATOM 1509 C C . GLN A 1 189 ? -1.120 -10.107 13.643 1.00 93.88 189 GLN A C 1
ATOM 1511 O O . GLN A 1 189 ? -1.968 -9.404 14.184 1.00 93.88 189 GLN A O 1
ATOM 1516 N N . GLU A 1 190 ? -1.087 -10.325 12.329 1.00 92.56 190 GLU A N 1
ATOM 1517 C CA . GLU A 1 190 ? -2.028 -9.757 11.361 1.00 92.56 190 GLU A CA 1
ATOM 1518 C C . GLU A 1 190 ? -3.483 -10.093 11.728 1.00 92.56 190 GLU A C 1
ATOM 1520 O O . GLU A 1 190 ? -4.322 -9.199 11.840 1.00 92.56 190 GLU A O 1
ATOM 1525 N N . ILE A 1 191 ? -3.774 -11.365 12.025 1.00 95.19 191 ILE A N 1
ATOM 1526 C CA . ILE A 1 191 ? -5.108 -11.806 12.461 1.00 95.19 191 ILE A CA 1
ATOM 1527 C C . ILE A 1 191 ? -5.496 -11.165 13.796 1.00 95.19 191 ILE A C 1
ATOM 1529 O O . ILE A 1 191 ? -6.621 -10.695 13.960 1.00 95.19 191 ILE A O 1
ATOM 1533 N N . THR A 1 192 ? -4.573 -11.127 14.757 1.00 95.38 192 THR A N 1
ATOM 1534 C CA . THR A 1 192 ? -4.813 -10.538 16.082 1.00 95.38 192 THR A CA 1
ATOM 1535 C C . THR A 1 192 ? -5.173 -9.058 15.971 1.00 95.38 192 THR A C 1
ATOM 1537 O O . THR A 1 192 ? -6.098 -8.584 16.632 1.00 95.38 192 THR A O 1
ATOM 1540 N N . GLU A 1 193 ? -4.452 -8.316 15.134 1.00 94.25 193 GLU A N 1
ATOM 1541 C CA . GLU A 1 193 ? -4.705 -6.902 14.873 1.00 94.25 193 GLU A CA 1
ATOM 1542 C C . GLU A 1 193 ? -6.026 -6.690 14.134 1.00 94.25 193 GLU A C 1
ATOM 1544 O O . GLU A 1 193 ? -6.794 -5.807 14.525 1.00 94.25 193 GLU A O 1
ATOM 1549 N N . ALA A 1 194 ? -6.344 -7.531 13.146 1.00 94.19 194 ALA A N 1
ATOM 1550 C CA . ALA A 1 194 ? -7.620 -7.494 12.439 1.00 94.19 194 ALA A CA 1
ATOM 1551 C C . ALA A 1 194 ? -8.808 -7.733 13.389 1.00 94.19 194 ALA A C 1
ATOM 1553 O O . ALA A 1 194 ? -9.731 -6.919 13.440 1.00 94.19 194 ALA A O 1
ATOM 1554 N N . LEU A 1 195 ? -8.754 -8.789 14.209 1.00 95.50 195 LEU A N 1
ATOM 1555 C CA . LEU A 1 195 ? -9.786 -9.105 15.203 1.00 95.50 195 LEU A CA 1
ATOM 1556 C C . LEU A 1 195 ? -9.923 -8.001 16.258 1.00 95.50 195 LEU A C 1
ATOM 1558 O O . LEU A 1 195 ? -11.038 -7.621 16.631 1.00 95.50 195 LEU A O 1
ATOM 1562 N N . ARG A 1 196 ? -8.797 -7.442 16.723 1.00 94.56 196 ARG A N 1
ATOM 1563 C CA . ARG A 1 196 ? -8.798 -6.297 17.640 1.00 94.56 196 ARG A CA 1
ATOM 1564 C C . ARG A 1 196 ? -9.486 -5.099 16.993 1.00 94.56 196 ARG A C 1
ATOM 1566 O O . ARG A 1 196 ? -10.404 -4.555 17.597 1.00 94.56 196 ARG A O 1
ATOM 1573 N N . SER A 1 197 ? -9.085 -4.719 15.783 1.00 93.56 197 SER A N 1
ATOM 1574 C CA . SER A 1 197 ? -9.661 -3.594 15.038 1.00 93.56 197 SER A CA 1
ATOM 1575 C C . SER A 1 197 ? -11.169 -3.761 14.837 1.00 93.56 197 SER A C 1
ATOM 1577 O O . SER A 1 197 ? -11.944 -2.865 15.169 1.00 93.56 197 SER A O 1
ATOM 1579 N N . GLN A 1 198 ? -11.610 -4.949 14.418 1.00 94.12 198 GLN A N 1
ATOM 1580 C CA . GLN A 1 198 ? -13.026 -5.270 14.247 1.00 94.12 198 GLN A CA 1
ATOM 1581 C C . GLN A 1 198 ? -13.816 -5.094 15.554 1.00 94.12 198 GLN A C 1
ATOM 1583 O O . GLN A 1 198 ? -14.872 -4.456 15.574 1.00 94.12 198 GLN A O 1
ATOM 1588 N N . ARG A 1 199 ? -13.302 -5.617 16.676 1.00 94.75 199 ARG A N 1
ATOM 1589 C CA . ARG A 1 199 ? -13.951 -5.477 17.989 1.00 94.75 199 ARG A CA 1
ATOM 1590 C C . ARG A 1 199 ? -13.965 -4.017 18.455 1.00 94.75 199 ARG A C 1
ATOM 1592 O O . ARG A 1 199 ? -14.961 -3.577 19.022 1.00 94.75 199 ARG A O 1
ATOM 1599 N N . GLN A 1 200 ? -12.914 -3.248 18.175 1.00 92.94 200 GLN A N 1
ATOM 1600 C CA . GLN A 1 200 ? -12.868 -1.810 18.460 1.00 92.94 200 GLN A CA 1
ATOM 1601 C C . GLN A 1 200 ? -13.912 -1.024 17.664 1.00 92.94 200 GLN A C 1
ATOM 1603 O O . GLN A 1 200 ? -14.610 -0.191 18.238 1.00 92.94 200 GLN A O 1
ATOM 1608 N N . GLN A 1 201 ? -14.058 -1.304 16.368 1.00 92.50 201 GLN A N 1
ATOM 1609 C CA . GLN A 1 201 ? -15.081 -0.678 15.529 1.00 92.50 201 GLN A CA 1
ATOM 1610 C C . GLN A 1 201 ? -16.489 -0.974 16.054 1.00 92.50 201 GLN A C 1
ATOM 1612 O O . GLN A 1 201 ? -17.298 -0.054 16.182 1.00 92.50 201 GLN A O 1
ATOM 1617 N N . LEU A 1 202 ? -16.757 -2.227 16.436 1.00 94.38 202 LEU A N 1
ATOM 1618 C CA . LEU A 1 202 ? -18.035 -2.614 17.030 1.00 94.38 202 LEU A CA 1
ATOM 1619 C C . LEU A 1 202 ? -18.300 -1.864 18.344 1.00 94.38 202 LEU A C 1
ATOM 1621 O O . LEU A 1 202 ? -19.375 -1.295 18.517 1.00 94.38 202 LEU A O 1
ATOM 1625 N N . LEU A 1 203 ? -17.319 -1.818 19.252 1.00 93.69 203 LEU A N 1
ATOM 1626 C CA . LEU A 1 203 ? -17.438 -1.101 20.527 1.00 93.69 203 LEU A CA 1
ATOM 1627 C C . LEU A 1 203 ? -17.670 0.399 20.326 1.00 93.69 203 LEU A C 1
ATOM 1629 O O . LEU A 1 203 ? -18.486 0.986 21.032 1.00 93.69 203 LEU A O 1
ATOM 1633 N N . ASN A 1 204 ? -17.000 1.015 19.352 1.00 91.81 204 ASN A N 1
ATOM 1634 C CA . ASN A 1 204 ? -17.216 2.418 19.008 1.00 91.81 204 ASN A CA 1
ATOM 1635 C C . ASN A 1 204 ? -18.633 2.659 18.469 1.00 91.81 204 ASN A C 1
ATOM 1637 O O . ASN A 1 204 ? -19.253 3.658 18.831 1.00 91.81 204 ASN A O 1
ATOM 1641 N N . GLY A 1 205 ? -19.161 1.740 17.654 1.00 92.44 205 GLY A N 1
ATOM 1642 C CA . GLY A 1 205 ? -20.547 1.783 17.185 1.00 92.44 205 GLY A CA 1
ATOM 1643 C C . GLY A 1 205 ? -21.552 1.680 18.334 1.00 92.44 205 GLY A C 1
ATOM 1644 O O . GLY A 1 205 ? -22.458 2.500 18.432 1.00 92.44 205 GLY A O 1
ATOM 1645 N N . VAL A 1 206 ? -21.345 0.739 19.260 1.00 92.94 206 VAL A N 1
ATOM 1646 C CA . VAL A 1 206 ? -22.195 0.583 20.455 1.00 92.94 206 VAL A CA 1
ATOM 1647 C C . VAL A 1 206 ? -22.124 1.815 21.361 1.00 92.94 206 VAL A C 1
ATOM 1649 O O . VAL A 1 206 ? -23.149 2.284 21.848 1.00 92.94 206 VAL A O 1
ATOM 1652 N N . LEU A 1 207 ? -20.927 2.368 21.575 1.00 91.38 207 LEU A N 1
ATOM 1653 C CA . LEU A 1 207 ? -20.741 3.587 22.361 1.00 91.38 207 LEU A CA 1
ATOM 1654 C C . LEU A 1 207 ? -21.512 4.763 21.754 1.00 91.38 207 LEU A C 1
ATOM 1656 O O . LEU A 1 207 ? -22.134 5.527 22.492 1.00 91.38 207 LEU A O 1
ATOM 1660 N N . LEU A 1 208 ? -21.477 4.906 20.427 1.00 90.94 208 LEU A N 1
ATOM 1661 C CA . LEU A 1 208 ? -22.241 5.928 19.720 1.00 90.94 208 LEU A CA 1
ATOM 1662 C C . LEU A 1 208 ? -23.749 5.718 19.901 1.00 90.94 208 LEU A C 1
ATOM 1664 O O . LEU A 1 208 ? -24.442 6.670 20.246 1.00 90.94 208 LEU A O 1
ATOM 1668 N N . GLU A 1 209 ? -24.234 4.488 19.734 1.00 91.88 209 GLU A N 1
ATOM 1669 C CA . GLU A 1 209 ? -25.653 4.142 19.879 1.00 91.88 209 GLU A CA 1
ATOM 1670 C C . GLU A 1 209 ? -26.185 4.501 21.277 1.00 91.88 209 GLU A C 1
ATOM 1672 O O . GLU A 1 209 ? -27.184 5.208 21.410 1.00 91.88 209 GLU A O 1
ATOM 1677 N N . ILE A 1 210 ? -25.469 4.091 22.332 1.00 91.81 210 ILE A N 1
ATOM 1678 C CA . ILE A 1 210 ? -25.819 4.418 23.723 1.00 91.81 210 ILE A CA 1
ATOM 1679 C C . ILE A 1 210 ? -25.788 5.934 23.937 1.00 91.81 210 ILE A C 1
ATOM 1681 O O . ILE A 1 210 ? -26.721 6.497 24.507 1.00 91.81 210 ILE A O 1
ATOM 1685 N N . SER A 1 211 ? -24.749 6.609 23.436 1.00 90.38 211 SER A N 1
ATOM 1686 C CA . SER A 1 211 ? -24.613 8.062 23.583 1.00 90.38 211 SER A CA 1
ATOM 1687 C C . SER A 1 211 ? -25.763 8.817 22.915 1.00 90.38 211 SER A C 1
ATOM 1689 O O . SER A 1 211 ? -26.220 9.822 23.452 1.00 90.38 211 SER A O 1
ATOM 1691 N N . LEU A 1 212 ? -26.243 8.351 21.758 1.00 90.00 212 LEU A N 1
ATOM 1692 C CA . LEU A 1 212 ? -27.386 8.944 21.060 1.00 90.00 212 LEU A CA 1
ATOM 1693 C C . LEU A 1 212 ? -28.705 8.686 21.791 1.00 90.00 212 LEU A C 1
ATOM 1695 O O . LEU A 1 212 ? -29.542 9.583 21.847 1.00 90.00 212 LEU A O 1
ATOM 1699 N N . TYR A 1 213 ? -28.879 7.497 22.370 1.00 91.19 213 TYR A N 1
ATOM 1700 C CA . TYR A 1 213 ? -30.063 7.158 23.158 1.00 91.19 213 TYR A CA 1
ATOM 1701 C C . TYR A 1 213 ? -30.159 7.976 24.457 1.00 91.19 213 TYR A C 1
ATOM 1703 O O . TYR A 1 213 ? -31.234 8.446 24.825 1.00 91.19 213 TYR A O 1
ATOM 1711 N N . GLU A 1 214 ? -29.035 8.180 25.145 1.00 91.19 214 GLU A N 1
ATOM 1712 C CA . GLU A 1 214 ? -28.971 8.976 26.378 1.00 91.19 214 GLU A CA 1
ATOM 1713 C C . GLU A 1 214 ? -28.984 10.492 26.115 1.00 91.19 214 GLU A C 1
ATOM 1715 O O . GLU A 1 214 ? -29.295 11.288 27.009 1.00 91.19 214 GLU A O 1
ATOM 1720 N N . ALA A 1 215 ? -28.654 10.921 24.894 1.00 90.94 215 ALA A N 1
ATOM 1721 C CA . ALA A 1 215 ? -28.612 12.329 24.542 1.00 90.94 215 ALA A CA 1
ATOM 1722 C C . ALA A 1 215 ? -30.016 12.944 24.490 1.00 90.94 215 ALA A C 1
ATOM 1724 O O . ALA A 1 215 ? -30.893 12.552 23.720 1.00 90.94 215 ALA A O 1
ATOM 1725 N N . LYS A 1 216 ? -30.205 14.036 25.235 1.00 87.62 216 LYS A N 1
ATOM 1726 C CA . LYS A 1 216 ? -31.368 14.906 25.056 1.00 87.62 216 LYS A CA 1
ATOM 1727 C C . LYS A 1 216 ? -31.174 15.780 23.815 1.00 87.62 216 LYS A C 1
ATOM 1729 O O . LYS A 1 216 ? -30.528 16.825 23.880 1.00 87.62 216 LYS A O 1
ATOM 1734 N N . ILE A 1 217 ? -31.774 15.383 22.698 1.00 83.56 217 ILE A N 1
ATOM 1735 C CA . ILE A 1 217 ? -31.747 16.161 21.454 1.00 83.56 217 ILE A CA 1
ATOM 1736 C C . ILE A 1 217 ? -32.855 17.221 21.493 1.00 83.56 217 ILE A C 1
ATOM 1738 O O . ILE A 1 217 ? -34.043 16.903 21.505 1.00 83.56 217 ILE A O 1
ATOM 1742 N N . VAL A 1 218 ? -32.468 18.500 21.518 1.00 85.00 218 VAL A N 1
ATOM 1743 C CA . VAL A 1 218 ? -33.398 19.639 21.478 1.00 85.00 218 VAL A CA 1
ATOM 1744 C C . VAL A 1 218 ? -33.283 20.342 20.131 1.00 85.00 218 VAL A C 1
ATOM 1746 O O . VAL A 1 218 ? -32.209 20.811 19.754 1.00 85.00 218 VAL A O 1
ATOM 1749 N N . ASN A 1 219 ? -34.401 20.467 19.414 1.00 84.25 219 ASN A N 1
ATOM 1750 C CA . ASN A 1 219 ? -34.454 21.254 18.186 1.00 84.25 219 ASN A CA 1
ATOM 1751 C C . ASN A 1 219 ? -34.595 22.745 18.523 1.00 84.25 219 ASN A C 1
ATOM 1753 O O . ASN A 1 219 ? -35.696 23.291 18.585 1.00 84.25 219 ASN A O 1
ATOM 1757 N N . ASN A 1 220 ? -33.459 23.406 18.737 1.00 85.50 220 ASN A N 1
ATOM 1758 C CA . ASN A 1 220 ? -33.430 24.831 19.065 1.00 85.50 220 ASN A CA 1
ATOM 1759 C C . ASN A 1 220 ? -33.993 25.716 17.942 1.00 85.50 220 ASN A C 1
ATOM 1761 O O . ASN A 1 220 ? -34.526 26.780 18.235 1.00 85.50 220 ASN A O 1
ATOM 1765 N N . LEU A 1 221 ? -33.940 25.280 16.676 1.00 81.81 221 LEU A N 1
ATOM 1766 C CA . LEU A 1 221 ? -34.551 26.019 15.569 1.00 81.81 221 LEU A CA 1
ATOM 1767 C C . LEU A 1 221 ? -36.076 26.044 15.713 1.00 81.81 221 LEU A C 1
ATOM 1769 O O . LEU A 1 221 ? -36.670 27.117 15.701 1.00 81.81 221 LEU A O 1
ATOM 1773 N N . ALA A 1 222 ? -36.699 24.883 15.920 1.00 82.38 222 ALA A N 1
ATOM 1774 C CA . ALA A 1 222 ? -38.140 24.789 16.140 1.00 82.38 222 ALA A CA 1
ATOM 1775 C C . ALA A 1 222 ? -38.573 25.555 17.402 1.00 82.38 222 ALA A C 1
ATOM 1777 O O . ALA A 1 222 ? -39.545 26.307 17.358 1.00 82.38 222 ALA A O 1
ATOM 1778 N N . SER A 1 223 ? -37.815 25.435 18.500 1.00 82.62 223 SER A N 1
ATOM 1779 C CA . SER A 1 223 ? -38.057 26.212 19.723 1.00 82.62 223 SER A CA 1
ATOM 1780 C C . SER A 1 223 ? -37.987 27.721 19.465 1.00 82.62 223 SER A C 1
ATOM 1782 O O . SER A 1 223 ? -38.853 28.466 19.916 1.00 82.62 223 SER A O 1
ATOM 1784 N N . ASN A 1 224 ? -36.999 28.188 18.698 1.00 82.94 224 ASN A N 1
ATOM 1785 C CA . ASN A 1 224 ? -36.866 29.601 18.351 1.00 82.94 224 ASN A CA 1
ATOM 1786 C C . ASN A 1 224 ? -37.992 30.086 17.433 1.00 82.94 224 ASN A C 1
ATOM 1788 O O . ASN A 1 224 ? -38.459 31.205 17.622 1.00 82.94 224 ASN A O 1
ATOM 1792 N N . MET A 1 225 ? -38.452 29.258 16.489 1.00 80.88 225 MET A N 1
ATOM 1793 C CA . MET A 1 225 ? -39.598 29.565 15.625 1.00 80.88 225 MET A CA 1
ATOM 1794 C C . MET A 1 225 ? -40.896 29.695 16.428 1.00 80.88 225 MET A C 1
ATOM 1796 O O . MET A 1 225 ? -41.679 30.604 16.171 1.00 80.88 225 MET A O 1
ATOM 1800 N N . LEU A 1 226 ? -41.111 28.825 17.420 1.00 81.06 226 LEU A N 1
ATOM 1801 C CA . LEU A 1 226 ? -42.281 28.896 18.297 1.00 81.06 226 LEU A CA 1
ATOM 1802 C C . LEU A 1 226 ? -42.235 30.123 19.218 1.00 81.06 226 LEU A C 1
ATOM 1804 O O . LEU A 1 226 ? -43.253 30.778 19.419 1.00 81.06 226 LEU A O 1
ATOM 1808 N N . ASN A 1 227 ? -41.056 30.443 19.756 1.00 84.62 227 ASN A N 1
ATOM 1809 C CA . ASN A 1 227 ? -40.874 31.567 20.676 1.00 84.62 227 ASN A CA 1
ATOM 1810 C C . ASN A 1 227 ? -40.795 32.926 19.959 1.00 84.62 227 ASN A C 1
ATOM 1812 O O . ASN A 1 227 ? -41.084 33.953 20.565 1.00 84.62 227 ASN A O 1
ATOM 1816 N N . ASN A 1 228 ? -40.421 32.946 18.677 1.00 83.56 228 ASN A N 1
ATOM 1817 C CA . ASN A 1 228 ? -40.334 34.149 17.848 1.00 83.56 228 ASN A CA 1
ATOM 1818 C C . ASN A 1 228 ? -41.077 33.943 16.514 1.00 83.56 228 ASN A C 1
ATOM 1820 O O . ASN A 1 228 ? -40.451 33.964 15.450 1.00 83.56 228 ASN A O 1
ATOM 1824 N N . PRO A 1 229 ? -42.413 33.786 16.536 1.00 76.62 229 PRO A N 1
ATOM 1825 C CA . PRO A 1 229 ? -43.205 33.480 15.339 1.00 76.62 229 PRO A CA 1
ATOM 1826 C C . PRO A 1 229 ? -43.191 34.603 14.289 1.00 76.62 229 PRO A C 1
ATOM 1828 O O . PRO A 1 229 ? -43.518 34.373 13.132 1.00 76.62 229 PRO A O 1
ATOM 1831 N N . ASN A 1 230 ? -42.768 35.814 14.660 1.00 79.38 230 ASN A N 1
ATOM 1832 C CA . ASN A 1 230 ? -42.600 36.934 13.730 1.00 79.38 230 ASN A CA 1
ATOM 1833 C C . ASN A 1 230 ? -41.236 36.924 13.013 1.00 79.38 230 ASN A C 1
ATOM 1835 O O . ASN A 1 230 ? -41.014 37.730 12.115 1.00 79.38 230 ASN A O 1
ATOM 1839 N N . ASN A 1 231 ? -40.321 36.027 13.398 1.00 70.19 231 ASN A N 1
ATOM 1840 C CA . ASN A 1 231 ? -38.974 35.904 12.841 1.00 70.19 231 ASN A CA 1
ATOM 1841 C C . ASN A 1 231 ? -38.753 34.521 12.196 1.00 70.19 231 ASN A C 1
ATOM 1843 O O . ASN A 1 231 ? -37.732 33.870 12.404 1.00 70.19 231 ASN A O 1
ATOM 1847 N N . LEU A 1 232 ? -39.724 34.053 11.404 1.00 68.00 232 LEU A N 1
ATOM 1848 C CA . LEU A 1 232 ? -39.675 32.769 10.678 1.00 68.00 232 LEU A CA 1
ATOM 1849 C C . LEU A 1 232 ? -38.764 32.799 9.429 1.00 68.00 232 LEU A C 1
ATOM 1851 O O . LEU A 1 232 ? -38.805 31.883 8.604 1.00 68.00 232 LEU A O 1
ATOM 1855 N N . GLY A 1 233 ? -37.950 33.850 9.283 1.00 61.97 233 GLY A N 1
ATOM 1856 C CA . GLY A 1 233 ? -37.245 34.183 8.049 1.00 61.97 233 GLY A CA 1
ATOM 1857 C C . GLY A 1 233 ? -38.191 34.726 6.973 1.00 61.97 233 GLY A C 1
ATOM 1858 O O . GLY A 1 233 ? -39.404 34.520 7.010 1.00 61.97 233 GLY A O 1
ATOM 1859 N N . LEU A 1 234 ? -37.635 35.436 5.991 1.00 56.94 234 LEU A N 1
ATOM 1860 C CA . LEU A 1 234 ? -38.367 35.947 4.829 1.00 56.94 234 LEU A CA 1
ATOM 1861 C C . LEU A 1 234 ? -38.754 34.786 3.900 1.00 56.94 234 LEU A C 1
ATOM 1863 O O . LEU A 1 234 ? -38.163 34.600 2.839 1.00 56.94 234 LEU A O 1
ATOM 1867 N N . ARG A 1 235 ? -39.734 33.970 4.292 1.00 59.34 235 ARG A N 1
ATOM 1868 C CA . ARG A 1 235 ? -40.421 33.091 3.342 1.00 59.34 235 ARG A CA 1
ATOM 1869 C C . ARG A 1 235 ? -41.436 33.952 2.590 1.00 59.34 235 ARG A C 1
ATOM 1871 O O . ARG A 1 235 ? -42.305 34.531 3.241 1.00 59.34 235 ARG A O 1
ATOM 1878 N N . PRO A 1 236 ? -41.356 34.058 1.251 1.00 55.19 236 PRO A N 1
ATOM 1879 C CA . PRO A 1 236 ? -42.397 34.719 0.480 1.00 55.19 236 PRO A CA 1
ATOM 1880 C C . PRO A 1 236 ? -43.733 34.046 0.793 1.00 55.19 236 PRO A C 1
ATOM 1882 O O . PRO A 1 236 ? -43.860 32.825 0.663 1.00 55.19 236 PRO A O 1
ATOM 1885 N N . ALA A 1 237 ? -44.722 34.823 1.225 1.00 55.56 237 ALA A N 1
ATOM 1886 C CA . ALA A 1 237 ? -46.080 34.326 1.347 1.00 55.56 237 ALA A CA 1
ATOM 1887 C C . ALA A 1 237 ? -46.597 34.039 -0.072 1.00 55.56 237 ALA A C 1
ATOM 1889 O O . ALA A 1 237 ? -46.949 34.962 -0.801 1.00 55.56 237 ALA A O 1
ATOM 1890 N N . SER A 1 238 ? -46.598 32.770 -0.494 1.00 51.91 238 SER A N 1
ATOM 1891 C CA . SER A 1 238 ? -47.349 32.378 -1.690 1.00 51.91 238 SER A CA 1
ATOM 1892 C C . SER A 1 238 ? -48.841 32.486 -1.372 1.00 51.91 238 SER A C 1
ATOM 1894 O O . SER A 1 238 ? -49.293 31.868 -0.403 1.00 51.91 238 SER A O 1
ATOM 1896 N N . PRO A 1 239 ? -49.629 33.253 -2.144 1.00 45.19 239 PRO A N 1
ATOM 1897 C CA . PRO A 1 239 ? -51.071 33.279 -1.980 1.00 45.19 239 PRO A CA 1
ATOM 1898 C C . PRO A 1 239 ? -51.635 31.949 -2.494 1.00 45.19 239 PRO A C 1
ATOM 1900 O O . PRO A 1 239 ? -51.710 31.725 -3.698 1.00 45.19 239 PRO A O 1
ATOM 1903 N N . GLY A 1 240 ? -52.009 31.058 -1.576 1.00 56.06 240 GLY A N 1
ATOM 1904 C CA . GLY A 1 240 ? -52.681 29.792 -1.884 1.00 56.06 240 GLY A CA 1
ATOM 1905 C C . GLY A 1 240 ? -51.891 28.570 -1.425 1.00 56.06 240 GLY A 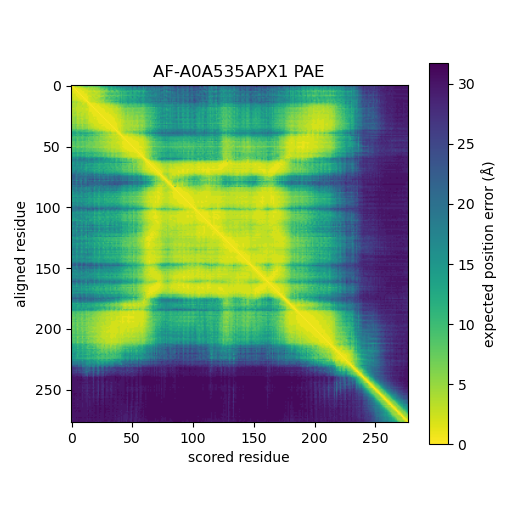C 1
ATOM 1906 O O . GLY A 1 240 ? -50.946 28.145 -2.079 1.00 56.06 240 GLY A O 1
ATOM 1907 N N . GLY A 1 241 ? -52.295 27.986 -0.296 1.00 43.91 241 GLY A N 1
ATOM 1908 C CA . GLY A 1 241 ? -51.667 26.767 0.211 1.00 43.91 241 GLY A CA 1
ATOM 1909 C C . GLY A 1 241 ? -52.088 26.381 1.623 1.00 43.91 241 GLY A C 1
ATOM 1910 O O . GLY A 1 241 ? -51.238 26.091 2.456 1.00 43.91 241 GLY A O 1
ATOM 1911 N N . ALA A 1 242 ? -53.391 26.375 1.911 1.00 48.94 242 ALA A N 1
ATOM 1912 C CA . ALA A 1 242 ? -53.903 25.531 2.982 1.00 48.94 242 ALA A CA 1
ATOM 1913 C C . ALA A 1 242 ? -53.904 24.080 2.470 1.00 48.94 242 ALA A C 1
ATOM 1915 O O . ALA A 1 242 ? -54.861 23.641 1.839 1.00 48.94 242 ALA A O 1
ATOM 1916 N N . SER A 1 243 ? -52.821 23.344 2.709 1.00 41.62 243 SER A N 1
ATOM 1917 C CA . SER A 1 243 ? -52.806 21.884 2.582 1.00 41.62 243 SER A CA 1
ATOM 1918 C C . SER A 1 243 ? -51.973 21.271 3.709 1.00 41.62 243 SER A C 1
ATOM 1920 O O . SER A 1 243 ? -50.759 21.163 3.590 1.00 41.62 243 SER A O 1
ATOM 1922 N N . SER A 1 244 ? -52.691 20.928 4.784 1.00 40.97 244 SER A N 1
ATOM 1923 C CA . SER A 1 244 ? -52.500 19.873 5.797 1.00 40.97 244 SER A CA 1
ATOM 1924 C C . SER A 1 244 ? -51.142 19.635 6.501 1.00 40.97 244 SER A C 1
ATOM 1926 O O . SER A 1 244 ? -50.072 19.804 5.926 1.00 40.97 244 SER A O 1
ATOM 1928 N N . PRO A 1 245 ? -51.175 19.191 7.778 1.00 49.03 245 PRO A N 1
ATOM 1929 C CA . PRO A 1 245 ? -49.991 19.031 8.616 1.00 49.03 245 PRO A CA 1
ATOM 1930 C C . PRO A 1 245 ? -49.287 17.672 8.425 1.00 49.03 245 PRO A C 1
ATOM 1932 O O . PRO A 1 245 ? -49.922 16.666 8.130 1.00 49.03 245 PRO A O 1
ATOM 1935 N N . LEU A 1 246 ? -47.974 17.684 8.688 1.00 38.75 246 LEU A N 1
ATOM 1936 C CA . LEU A 1 246 ? -47.052 16.557 8.909 1.00 38.75 246 LEU A CA 1
ATOM 1937 C C . LEU A 1 246 ? -46.977 15.462 7.827 1.00 38.75 246 LEU A C 1
ATOM 1939 O O . LEU A 1 246 ? -47.654 14.440 7.890 1.00 38.75 246 LEU A O 1
ATOM 1943 N N . ALA A 1 247 ? -45.969 15.576 6.959 1.00 35.34 247 ALA A N 1
ATOM 1944 C CA . ALA A 1 247 ? -45.199 14.398 6.576 1.00 35.34 247 ALA A CA 1
ATOM 1945 C C . ALA A 1 247 ? -44.153 14.153 7.677 1.00 35.34 247 ALA A C 1
ATOM 1947 O O . ALA A 1 247 ? -43.237 14.958 7.862 1.00 35.34 247 ALA A O 1
ATOM 1948 N N . SER A 1 248 ? -44.321 13.075 8.445 1.00 42.81 248 SER A N 1
ATOM 1949 C CA . SER A 1 248 ? -43.268 12.524 9.306 1.00 42.81 248 SER A CA 1
ATOM 1950 C C . SER A 1 248 ? -41.981 12.316 8.496 1.00 42.81 248 SER A C 1
ATOM 1952 O O . SER A 1 248 ? -42.071 11.976 7.313 1.00 42.81 248 SER A O 1
ATOM 1954 N N . PRO A 1 249 ? -40.783 12.465 9.088 1.00 40.22 249 PRO A N 1
ATOM 1955 C CA . PRO A 1 249 ? -39.563 12.097 8.393 1.00 40.22 249 PRO A CA 1
ATOM 1956 C C . PRO A 1 249 ? -39.599 10.592 8.132 1.00 40.22 249 PRO A C 1
ATOM 1958 O O . PRO A 1 249 ? -39.735 9.787 9.055 1.00 40.22 249 PRO A O 1
ATOM 1961 N N . ALA A 1 250 ? -39.513 10.230 6.854 1.00 34.56 250 ALA A N 1
ATOM 1962 C CA . ALA A 1 250 ? -39.270 8.869 6.429 1.00 34.56 250 ALA A CA 1
ATOM 1963 C C . ALA A 1 250 ? -37.971 8.395 7.091 1.00 34.56 250 ALA A C 1
ATOM 1965 O O . ALA 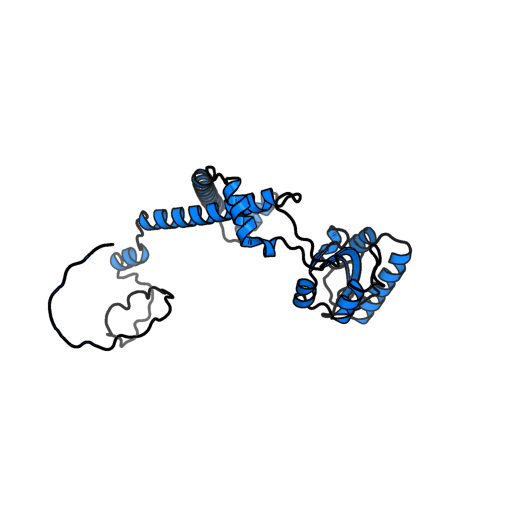A 1 250 ? -36.883 8.872 6.768 1.00 34.56 250 ALA A O 1
ATOM 1966 N N . ALA A 1 251 ? -38.098 7.462 8.031 1.00 36.88 251 ALA A N 1
ATOM 1967 C CA . ALA A 1 251 ? -37.010 6.570 8.366 1.00 36.88 251 ALA A CA 1
ATOM 1968 C C . ALA A 1 251 ? -36.667 5.805 7.084 1.00 36.88 251 ALA A C 1
ATOM 1970 O O . ALA A 1 251 ? -37.466 5.008 6.591 1.00 36.88 251 ALA A O 1
ATOM 1971 N N . SER A 1 252 ? -35.499 6.072 6.512 1.00 34.81 252 SER A N 1
ATOM 1972 C CA . SER A 1 252 ? -34.905 5.230 5.483 1.00 34.81 252 SER A CA 1
ATOM 1973 C C . SER A 1 252 ? -34.427 3.933 6.139 1.00 34.81 252 SER A C 1
ATOM 1975 O O . SER A 1 252 ? -33.243 3.756 6.410 1.00 34.81 252 SER A O 1
ATOM 1977 N N . THR A 1 253 ? -35.365 3.039 6.445 1.00 34.84 253 THR A N 1
ATOM 1978 C CA . THR A 1 253 ? -35.081 1.626 6.685 1.00 34.84 253 THR A CA 1
ATOM 1979 C C . THR A 1 253 ? -35.035 0.939 5.329 1.00 34.84 253 THR A C 1
ATOM 1981 O O . THR A 1 253 ? -36.071 0.692 4.711 1.00 34.84 253 THR A O 1
ATOM 1984 N N . SER A 1 254 ? -33.837 0.626 4.856 1.00 34.47 254 SER A N 1
ATOM 1985 C CA . SER A 1 254 ? -33.635 -0.415 3.857 1.00 34.47 254 SER A CA 1
ATOM 1986 C C . SER A 1 254 ? -33.864 -1.769 4.530 1.00 34.47 254 SER A C 1
ATOM 1988 O O . SER A 1 254 ? -32.972 -2.322 5.166 1.00 34.47 254 SER A O 1
ATOM 1990 N N . ALA A 1 255 ? -35.085 -2.286 4.410 1.00 35.66 255 ALA A N 1
ATOM 1991 C CA . ALA A 1 255 ? -35.408 -3.674 4.705 1.00 35.66 255 ALA A CA 1
ATOM 1992 C C . ALA A 1 255 ? -36.142 -4.270 3.501 1.00 35.66 255 ALA A C 1
ATOM 1994 O O . ALA A 1 255 ? -37.219 -3.825 3.109 1.00 35.66 255 ALA A O 1
ATOM 1995 N N . THR A 1 256 ? -35.472 -5.242 2.898 1.00 33.91 256 THR A N 1
ATOM 1996 C CA . THR A 1 256 ? -35.861 -6.035 1.738 1.00 33.91 256 THR A CA 1
ATOM 1997 C C . THR A 1 256 ? -37.135 -6.844 2.007 1.00 33.91 256 THR A C 1
ATOM 1999 O O . THR A 1 256 ? -37.352 -7.337 3.114 1.00 33.91 256 THR A O 1
ATOM 2002 N N . GLU A 1 257 ? -37.957 -6.978 0.968 1.00 31.97 257 GLU A N 1
ATOM 2003 C CA . GLU A 1 257 ? -39.197 -7.755 0.894 1.00 31.97 257 GLU A CA 1
ATOM 2004 C C . GLU A 1 257 ? -39.085 -9.210 1.384 1.00 31.97 257 GLU A C 1
ATOM 2006 O O . GLU A 1 257 ? -38.161 -9.942 1.031 1.00 31.97 257 GLU A O 1
ATOM 2011 N N . ALA A 1 258 ? -40.140 -9.667 2.064 1.00 33.81 258 ALA A N 1
ATOM 2012 C CA . ALA A 1 258 ? -40.616 -11.049 2.007 1.00 33.81 258 ALA A CA 1
ATOM 2013 C C . ALA A 1 258 ? -42.129 -11.029 1.692 1.00 33.81 258 ALA A C 1
ATOM 2015 O O . ALA A 1 258 ? -42.849 -10.221 2.292 1.00 33.81 258 ALA A O 1
ATOM 2016 N N . PRO A 1 259 ? -42.648 -11.872 0.775 1.00 38.88 259 PRO A N 1
ATOM 2017 C CA . PRO A 1 259 ? -44.032 -11.768 0.334 1.00 38.88 259 PRO A CA 1
ATOM 2018 C C . PRO A 1 259 ? -45.018 -12.589 1.186 1.00 38.88 259 PRO A C 1
ATOM 2020 O O . PRO A 1 259 ? -44.817 -13.764 1.474 1.00 38.88 259 PRO A O 1
ATOM 2023 N N . SER A 1 260 ? -46.127 -11.917 1.506 1.00 33.75 260 SER A N 1
ATOM 2024 C CA . SER A 1 260 ? -47.524 -12.336 1.292 1.00 33.75 260 SER A CA 1
ATOM 2025 C C . SER A 1 260 ? -48.081 -13.611 1.949 1.00 33.75 260 SER A C 1
ATOM 2027 O O . SER A 1 260 ? -47.824 -14.742 1.548 1.00 33.75 260 SER A O 1
ATOM 2029 N N . LYS A 1 261 ? -49.042 -13.379 2.856 1.00 32.94 261 LYS A N 1
ATOM 2030 C CA . LYS A 1 261 ? -50.134 -14.296 3.235 1.00 32.94 261 LYS A CA 1
ATOM 2031 C C . LYS A 1 261 ? -51.089 -14.572 2.064 1.00 32.94 261 LYS A C 1
ATOM 2033 O O . LYS A 1 261 ? -51.474 -13.632 1.376 1.00 32.94 261 LYS A O 1
ATOM 2038 N N . VAL A 1 262 ? -51.653 -15.782 2.022 1.00 34.91 262 VAL A N 1
ATOM 2039 C CA . VAL A 1 262 ? -53.082 -16.043 1.704 1.00 34.91 262 VAL A CA 1
ATOM 2040 C C . VAL A 1 262 ? -53.570 -17.242 2.566 1.00 34.91 262 VAL A C 1
ATOM 2042 O O . VAL A 1 262 ? -52.736 -17.849 3.236 1.00 34.91 262 VAL A O 1
ATOM 2045 N N . PRO A 1 263 ? -54.883 -17.526 2.723 1.00 38.25 263 PRO A N 1
ATOM 2046 C CA . PRO A 1 263 ? -55.526 -17.613 4.032 1.00 38.25 263 PRO A CA 1
ATOM 2047 C C . PRO A 1 263 ? -55.969 -19.038 4.421 1.00 38.25 263 PRO A C 1
ATOM 2049 O O . PRO A 1 263 ? -55.947 -19.975 3.630 1.00 38.25 263 PRO A O 1
ATOM 2052 N N . SER A 1 264 ? -56.403 -19.166 5.676 1.00 34.53 264 SER A N 1
ATOM 2053 C CA . SER A 1 264 ? -56.971 -20.356 6.326 1.00 34.53 264 SER A CA 1
ATOM 2054 C C . SER A 1 264 ? -58.114 -21.032 5.542 1.00 34.53 264 SER A C 1
ATOM 2056 O O . SER A 1 264 ? -58.819 -20.362 4.786 1.00 34.53 264 SER A O 1
ATOM 2058 N N . PRO A 1 265 ? -58.438 -22.306 5.858 1.00 37.56 265 PRO A N 1
ATOM 2059 C CA . PRO A 1 265 ? -59.591 -22.503 6.747 1.00 37.56 265 PRO A CA 1
ATOM 2060 C C . PRO A 1 265 ? -59.483 -23.646 7.787 1.00 37.56 265 PRO A C 1
ATOM 2062 O O . PRO A 1 265 ? -58.988 -24.733 7.530 1.00 37.56 265 PRO A O 1
ATOM 2065 N N . LYS A 1 266 ? -60.020 -23.324 8.973 1.00 31.88 266 LYS A N 1
ATOM 2066 C CA . LYS A 1 266 ? -60.834 -24.096 9.939 1.00 31.88 266 LYS A CA 1
ATOM 2067 C C . LYS A 1 266 ? -60.633 -25.617 10.181 1.00 31.88 266 LYS A C 1
ATOM 2069 O O . LYS A 1 266 ? -61.009 -26.453 9.375 1.00 31.88 266 LYS A O 1
ATOM 2074 N N . THR A 1 267 ? -60.298 -25.887 11.454 1.00 34.38 267 THR A N 1
ATOM 2075 C CA . THR A 1 267 ? -60.905 -26.839 12.430 1.00 34.38 267 THR A CA 1
ATOM 2076 C C . THR A 1 267 ? -60.898 -28.354 12.193 1.00 34.38 267 THR A C 1
ATOM 2078 O O . THR A 1 267 ? -61.627 -28.856 11.347 1.00 34.38 267 THR A O 1
ATOM 2081 N N . SER A 1 268 ? -60.247 -29.085 13.111 1.00 31.95 268 SER A N 1
ATOM 2082 C CA . SER A 1 268 ? -60.788 -30.160 13.993 1.00 31.95 268 SER A CA 1
ATOM 2083 C C . SER A 1 268 ? -59.589 -30.926 14.600 1.00 31.95 268 SER A C 1
ATOM 2085 O O . SER A 1 268 ? -58.665 -31.283 13.888 1.00 31.95 268 SER A O 1
ATOM 2087 N N . ALA A 1 269 ? -59.358 -30.895 15.916 1.00 35.78 269 ALA A N 1
ATOM 2088 C CA . ALA A 1 269 ? -59.947 -31.726 16.979 1.00 35.78 269 ALA A CA 1
ATOM 2089 C C . ALA A 1 269 ? -58.960 -32.812 17.490 1.00 35.78 269 ALA A C 1
ATOM 2091 O O . ALA A 1 269 ? -58.885 -33.892 16.927 1.00 35.78 269 ALA A O 1
ATOM 2092 N N . THR A 1 270 ? -58.298 -32.492 18.618 1.00 39.62 270 THR A N 1
ATOM 2093 C CA . THR A 1 270 ? -58.008 -33.349 19.806 1.00 39.62 270 THR A CA 1
ATOM 2094 C C . THR A 1 270 ? -57.141 -34.635 19.685 1.00 39.62 270 THR A C 1
ATOM 2096 O O . THR A 1 270 ? -56.816 -35.061 18.586 1.00 39.62 270 THR A O 1
ATOM 2099 N N . PRO A 1 271 ? -56.620 -35.199 20.807 1.00 52.94 271 PRO A N 1
ATOM 2100 C CA . PRO A 1 271 ? -55.207 -35.577 20.912 1.00 52.94 271 PRO A CA 1
ATOM 2101 C C . PRO A 1 271 ? -54.986 -37.084 21.137 1.00 52.94 271 PRO A C 1
ATOM 2103 O O . PRO A 1 271 ? -55.875 -37.795 21.600 1.00 52.94 271 PRO A O 1
ATOM 2106 N N . ALA A 1 272 ? -53.766 -37.574 20.911 1.00 35.91 272 ALA A N 1
ATOM 2107 C CA . ALA A 1 272 ? -53.363 -38.887 21.411 1.00 35.91 272 ALA A CA 1
ATOM 2108 C C . ALA A 1 272 ? -51.856 -38.944 21.699 1.00 35.91 272 ALA A C 1
ATOM 2110 O O . ALA A 1 272 ? -51.018 -38.885 20.807 1.00 35.91 272 ALA A O 1
ATOM 2111 N N . THR A 1 273 ? -51.572 -38.993 22.998 1.00 42.12 273 THR A N 1
ATOM 2112 C CA . THR A 1 273 ? -50.565 -39.801 23.704 1.00 42.12 273 THR A CA 1
ATOM 2113 C C . THR A 1 273 ? -49.538 -40.624 22.912 1.00 42.12 273 THR A C 1
ATOM 2115 O O . THR A 1 273 ? -49.865 -41.371 21.996 1.00 42.12 273 THR A O 1
ATOM 2118 N N . SER A 1 274 ? -48.313 -40.565 23.448 1.00 41.31 274 SER A N 1
ATOM 2119 C CA . SER A 1 274 ? -47.153 -41.466 23.337 1.00 41.31 274 SER A CA 1
ATOM 2120 C C . SER A 1 274 ? -47.484 -42.964 23.174 1.00 41.31 274 SER A C 1
ATOM 2122 O O . SER A 1 274 ? -48.553 -43.402 23.600 1.00 41.31 274 SER A O 1
ATOM 2124 N N . PRO A 1 275 ? -46.528 -43.802 22.711 1.00 51.78 275 PRO A N 1
ATOM 2125 C CA . PRO A 1 275 ? -45.530 -44.329 23.656 1.00 51.78 275 PRO A CA 1
ATOM 2126 C C . PRO A 1 275 ? -44.114 -44.610 23.098 1.00 51.78 275 PRO A C 1
ATOM 2128 O O . PRO A 1 275 ? -43.906 -44.814 21.910 1.00 51.78 275 PRO A O 1
ATOM 2131 N N . LYS A 1 276 ? -43.168 -44.655 24.052 1.00 40.84 276 LYS A N 1
ATOM 2132 C CA . LYS A 1 276 ? -41.935 -45.470 24.151 1.00 40.84 276 LYS A CA 1
ATOM 2133 C C . LYS A 1 276 ? -41.445 -46.228 22.901 1.00 40.84 276 LYS A C 1
ATOM 2135 O O . LYS A 1 276 ? -42.112 -47.161 22.462 1.00 40.84 276 LYS A O 1
ATOM 2140 N N . LYS A 1 277 ? -40.146 -46.093 22.612 1.00 41.03 277 LYS A N 1
ATOM 2141 C CA . LYS A 1 277 ? -39.115 -47.032 2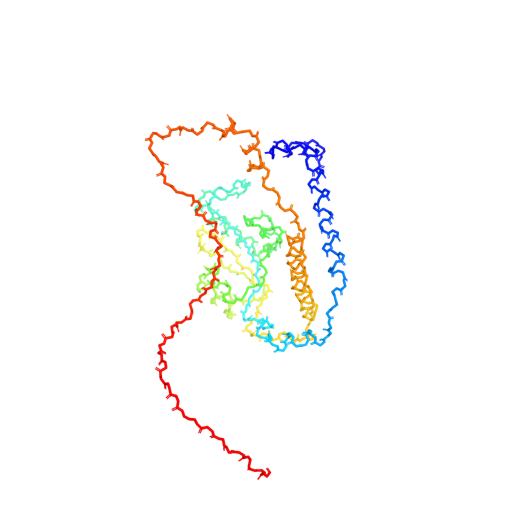3.097 1.00 41.03 277 LYS A CA 1
ATOM 2142 C C . LYS A 1 277 ? -37.735 -46.387 23.071 1.00 41.03 277 LYS A C 1
ATOM 2144 O O . LYS A 1 277 ? -37.524 -45.540 22.181 1.00 41.03 277 LYS A O 1
#

Radius of gyration: 32.08 Å; Cα contacts (8 Å, |Δi|>4): 267; chains: 1; bounding box: 86×84×57 Å

Secondary structure (DSSP, 8-state):
--HHHHHHHHHHTT--HHHHHHHHHHHHHHHHHHHHHHTT----HHHHHHHHHHTGGGGEE-SEEEEEEEEE-SS----TT---SHHHHHHHHHHHHHHTTTS-HHHHHHHH--SGGGGGTTEEEEEEHHHHHHTT--HHHHHHHHSTT--TT-BPPPEEETTEEEEEEEEEEE-S-EE--TTSTTHHHHHHHHHHHHHHHHHHHHHHHHHHHHS----HHHHHHHH-TT-S------S-----S--------------------------------